Protein AF-A0A4U6CA27-F1 (afdb_monomer)

Sequence (257 aa):
MSRAVIVINGNYDRDRASQWARGAPTGCIIEFKQSKRTLDQNARLWACLTEIARKVDWYGQKLPADDWKDVFTAALRRTRVVPGIDAGTFVPLGMRTSDMTKQEFSDLLELINAFAAERGITFDDADENSSAAPSADEEGSGQVAPSPSAPDSSALPGDEGEAEQVEAGDGPTAGSASPDPVKSELQRECIDNMIRAATDADKAKREELVSKAYTAWLKELPDDEPFVKRVFETCCRLVEDQSQAETARKYLMAKVA

Foldseek 3Di:
DDDDDFDPPDPVRVVVVVVCVVPDDPPDDDDDDDPLDPPVLVVVLLLLLQLCLVQDDDPNDRDHSVVVLQVLLVVLDVFDWDDDPDPPDIDTPDSDPVPDHPVSSVVSVVSSVVVCVVVVHDRPPVPPDDDDDDDDDDDDDDDDDDDDDDDDDDDDDDDDDDDDDDDDDDDDDDDDDDPPVVQLVLLLVLLVQLLCLLPDPDLVRSVVSNVVSLVVSCVVCVPPNVLSVVSSVLSVVCSVPVPCSVVSSVVSNVVSD

Radius of gyration: 28.75 Å; Cα contacts (8 Å, |Δi|>4): 140; chains: 1; bounding box: 71×67×62 Å

pLDDT: mean 71.09, std 21.23, range [24.66, 93.0]

Nearest PDB structures (foldseek):
  1pc6-assembly1_A  TM=7.831E-01  e=1.252E-08  Lambdavirus lambda
  1pc6-assembly1_B  TM=6.606E-01  e=1.622E-08  Lambdavirus lambda
  7ogk-assembly1_B  TM=5.315E-01  e=1.253E+00  Escherichia coli K-12
  8hpo-assembly1_B  TM=1.783E-01  e=3.527E+00  Saccharomyces cerevisiae S288C

Mean predicted aligned error: 20.83 Å

Secondary structure (DSSP, 8-state):
--------SSHHHHHHHHHHHHHPPTT--------SS-HHHHHHHHHHHHHHHHH--BTTBPPPHHHHHHHHHHHHS-PEEEE-SSTT-EEEE---GGG--HHHHHHHHHHHHHHHHHTT-----TTS--S-------------------------------------------------HHHHHHHHHHHHHHHHHHT-S-HHHHHHHHHHHHHHHHHH-GGGHHHHHHHHHHHHHHHH-GGGHHHHHHHHHTT--

Structure (mmCIF, N/CA/C/O backbone):
data_AF-A0A4U6CA27-F1
#
_entry.id   AF-A0A4U6CA27-F1
#
loop_
_atom_site.group_PDB
_atom_site.id
_atom_site.type_symbol
_atom_site.label_atom_id
_atom_site.label_alt_id
_atom_site.label_comp_id
_atom_site.label_asym_id
_atom_site.label_entity_id
_atom_site.label_seq_id
_atom_site.pdbx_PDB_ins_code
_atom_site.Cartn_x
_atom_site.Cartn_y
_atom_site.Cartn_z
_atom_site.occupancy
_atom_site.B_iso_or_equiv
_atom_site.auth_seq_id
_atom_site.auth_comp_id
_atom_site.auth_asym_id
_atom_site.auth_atom_id
_atom_site.pdbx_PDB_model_num
ATOM 1 N N . MET A 1 1 ? -3.786 -22.257 -3.975 1.00 42.91 1 MET A N 1
ATOM 2 C CA . MET A 1 1 ? -3.514 -20.801 -4.016 1.00 42.91 1 MET A CA 1
ATOM 3 C C . MET A 1 1 ? -2.049 -20.571 -4.390 1.00 42.91 1 MET A C 1
ATOM 5 O O . MET A 1 1 ? -1.201 -20.585 -3.512 1.00 42.91 1 MET A O 1
ATOM 9 N N . SER A 1 2 ? -1.727 -20.421 -5.678 1.00 58.91 2 SER A N 1
ATOM 10 C CA . SER A 1 2 ? -0.351 -20.247 -6.186 1.00 58.91 2 SER A CA 1
ATOM 11 C C . SER A 1 2 ? -0.135 -18.822 -6.706 1.00 58.91 2 SER A C 1
ATOM 13 O O . SER A 1 2 ? 0.018 -18.596 -7.904 1.00 58.91 2 SER A O 1
ATOM 15 N N . ARG A 1 3 ? -0.190 -17.835 -5.807 1.00 73.56 3 ARG A N 1
ATOM 16 C CA . ARG A 1 3 ? 0.063 -16.429 -6.146 1.00 73.56 3 ARG A CA 1
ATOM 17 C C . ARG A 1 3 ? 1.511 -16.087 -5.807 1.00 73.56 3 ARG A C 1
ATOM 19 O O . ARG A 1 3 ? 1.879 -16.108 -4.638 1.00 73.56 3 ARG A O 1
ATOM 26 N N . ALA A 1 4 ? 2.308 -15.747 -6.813 1.00 79.44 4 ALA A N 1
ATOM 27 C CA . ALA A 1 4 ? 3.648 -15.201 -6.626 1.00 79.44 4 ALA A CA 1
ATOM 28 C C . ALA A 1 4 ? 3.602 -13.678 -6.799 1.00 79.44 4 ALA A C 1
ATOM 30 O O . ALA A 1 4 ? 3.001 -13.175 -7.746 1.00 79.44 4 ALA A O 1
ATOM 31 N N . VAL A 1 5 ? 4.208 -12.941 -5.869 1.00 84.62 5 VAL A N 1
ATOM 32 C CA . VAL A 1 5 ? 4.316 -11.477 -5.922 1.00 84.62 5 VAL A CA 1
ATOM 33 C C . VAL A 1 5 ? 5.781 -11.109 -5.752 1.00 84.62 5 VAL A C 1
ATOM 35 O O . VAL A 1 5 ? 6.459 -11.645 -4.877 1.00 84.62 5 VAL A O 1
ATOM 38 N N . ILE A 1 6 ? 6.264 -10.199 -6.593 1.00 85.12 6 ILE A N 1
ATOM 39 C CA . ILE A 1 6 ? 7.603 -9.622 -6.505 1.00 85.12 6 ILE A CA 1
ATOM 40 C C . ILE A 1 6 ? 7.492 -8.102 -6.560 1.00 85.12 6 ILE A C 1
ATOM 42 O O . ILE A 1 6 ? 6.694 -7.559 -7.324 1.00 85.12 6 ILE A O 1
ATOM 46 N N . VAL A 1 7 ? 8.279 -7.421 -5.732 1.00 84.31 7 VAL A N 1
ATOM 47 C CA . VAL A 1 7 ? 8.417 -5.965 -5.779 1.00 84.31 7 VAL A CA 1
ATOM 48 C C . VAL A 1 7 ? 9.715 -5.632 -6.481 1.00 84.31 7 VAL A C 1
ATOM 50 O O . VAL A 1 7 ? 10.762 -6.169 -6.138 1.00 84.31 7 VAL A O 1
ATOM 53 N N . ILE A 1 8 ? 9.621 -4.770 -7.488 1.00 85.69 8 ILE A N 1
ATOM 54 C CA . ILE A 1 8 ? 10.755 -4.402 -8.325 1.00 85.69 8 ILE A CA 1
ATOM 55 C C . ILE A 1 8 ? 11.460 -3.208 -7.684 1.00 85.69 8 ILE A C 1
ATOM 57 O O . ILE A 1 8 ? 10.977 -2.083 -7.796 1.00 85.69 8 ILE A O 1
ATOM 61 N N . ASN A 1 9 ? 12.601 -3.455 -7.039 1.00 85.31 9 ASN A N 1
ATOM 62 C CA . ASN A 1 9 ? 13.468 -2.415 -6.479 1.00 85.31 9 ASN A CA 1
ATOM 63 C C . ASN A 1 9 ? 14.706 -2.169 -7.355 1.00 85.31 9 ASN A C 1
ATOM 65 O O . ASN A 1 9 ? 15.266 -1.076 -7.346 1.00 85.31 9 ASN A O 1
ATOM 69 N N . GLY A 1 10 ? 15.125 -3.163 -8.146 1.00 88.81 10 GLY A N 1
ATOM 70 C CA . GLY A 1 10 ? 16.273 -3.042 -9.045 1.00 88.81 10 GLY A CA 1
ATOM 71 C C . GLY A 1 10 ? 16.268 -4.048 -10.193 1.00 88.81 10 GLY A C 1
ATOM 72 O O . GLY A 1 10 ? 15.279 -4.737 -10.449 1.00 88.81 10 GLY A O 1
ATOM 73 N N . ASN A 1 11 ? 17.395 -4.136 -10.903 1.00 88.62 11 ASN A N 1
ATOM 74 C CA . ASN A 1 11 ? 17.528 -4.998 -12.085 1.00 88.62 11 ASN A CA 1
ATOM 75 C C . ASN A 1 11 ? 17.403 -6.492 -11.750 1.00 88.62 11 ASN A C 1
ATOM 77 O O . ASN A 1 11 ? 16.786 -7.232 -12.508 1.00 88.62 11 ASN A O 1
ATOM 81 N N . TYR A 1 12 ? 17.882 -6.911 -10.577 1.00 90.25 12 TYR A N 1
ATOM 82 C CA . TYR A 1 12 ? 17.772 -8.297 -10.115 1.00 90.25 12 TYR A CA 1
ATOM 83 C C . TYR A 1 12 ? 16.314 -8.786 -10.034 1.00 90.25 12 TYR A C 1
ATOM 85 O O . TYR A 1 12 ? 15.993 -9.897 -10.460 1.00 90.25 12 TYR A O 1
ATOM 93 N N . ASP A 1 13 ? 15.401 -7.941 -9.547 1.00 90.00 13 ASP A N 1
ATOM 94 C CA . ASP A 1 13 ? 13.982 -8.292 -9.440 1.00 90.00 13 ASP A CA 1
ATOM 95 C C . ASP A 1 13 ? 13.318 -8.391 -10.818 1.00 90.00 13 ASP A C 1
ATOM 97 O O . ASP A 1 13 ? 12.448 -9.235 -11.035 1.00 90.00 13 ASP A O 1
ATOM 101 N N . ARG A 1 14 ? 13.756 -7.560 -11.775 1.00 90.31 14 ARG A N 1
ATOM 102 C CA . ARG A 1 14 ? 13.282 -7.606 -13.167 1.00 90.31 14 ARG A CA 1
ATOM 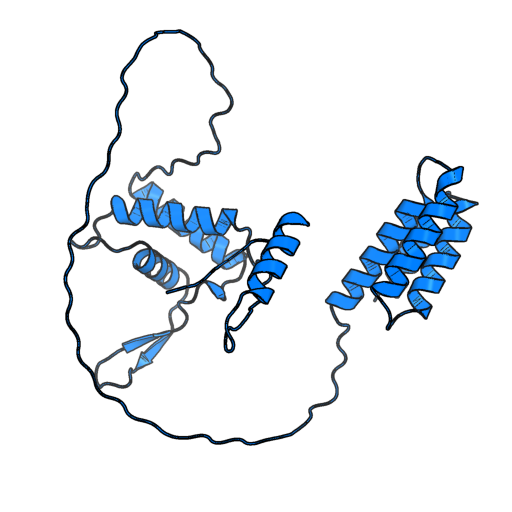103 C C . ARG A 1 14 ? 13.706 -8.902 -13.849 1.00 90.31 14 ARG A C 1
ATOM 105 O O . ARG A 1 14 ? 12.886 -9.534 -14.514 1.00 90.31 14 ARG A O 1
ATOM 112 N N . ASP A 1 15 ? 14.945 -9.332 -13.631 1.00 93.00 15 ASP A N 1
ATOM 113 C CA . ASP A 1 15 ? 15.449 -10.601 -14.156 1.00 93.00 15 ASP A CA 1
ATOM 114 C C . ASP A 1 15 ? 14.676 -11.786 -13.569 1.00 93.00 15 ASP A C 1
ATOM 116 O O . ASP A 1 15 ? 14.272 -12.699 -14.294 1.00 93.00 15 ASP A O 1
ATOM 120 N N . ARG A 1 16 ? 14.384 -11.743 -12.265 1.00 89.88 16 ARG A N 1
ATOM 121 C CA . ARG A 1 16 ? 13.572 -12.760 -11.590 1.00 89.88 16 ARG A CA 1
ATOM 122 C C . ARG A 1 16 ? 12.131 -12.793 -12.106 1.00 89.88 16 ARG A C 1
ATOM 124 O O . ARG A 1 16 ? 11.613 -13.874 -12.379 1.00 89.88 16 ARG A O 1
ATOM 131 N N . ALA A 1 17 ? 11.499 -11.636 -12.300 1.00 91.62 17 ALA A N 1
ATOM 132 C CA . ALA A 1 17 ? 10.166 -11.546 -12.895 1.00 91.62 17 ALA A CA 1
ATOM 133 C C . ALA A 1 17 ? 10.141 -12.108 -14.330 1.00 91.62 17 ALA A C 1
ATOM 135 O O . ALA A 1 17 ? 9.225 -12.846 -14.690 1.00 91.62 17 ALA A O 1
ATOM 136 N N . SER A 1 18 ? 11.178 -11.829 -15.127 1.00 91.88 18 SER A N 1
ATOM 137 C CA . SER A 1 18 ? 11.349 -12.380 -16.480 1.00 91.88 18 SER A CA 1
ATOM 138 C C . SER A 1 18 ? 11.461 -13.907 -16.472 1.00 91.88 18 SER A C 1
ATOM 140 O O . SER A 1 18 ? 10.818 -14.588 -17.272 1.00 91.88 18 SER A O 1
ATOM 142 N N . GLN A 1 19 ? 12.219 -14.472 -15.528 1.00 92.06 19 GLN A N 1
ATOM 143 C CA . GLN A 1 19 ? 12.306 -15.925 -15.355 1.00 92.06 19 GLN A CA 1
ATOM 144 C C . GLN A 1 19 ? 10.952 -16.542 -14.980 1.00 92.06 19 GLN A C 1
ATOM 146 O O . GLN A 1 19 ? 10.580 -17.573 -15.539 1.00 92.06 19 GLN A O 1
ATOM 151 N N . TRP A 1 20 ? 10.191 -15.905 -14.086 1.00 91.44 20 TRP A N 1
ATOM 152 C CA . TRP A 1 20 ? 8.857 -16.379 -13.698 1.00 91.44 20 TRP A CA 1
ATOM 153 C C . TRP A 1 20 ? 7.865 -16.340 -14.855 1.00 91.44 20 TRP A C 1
ATOM 155 O O . TRP A 1 20 ? 7.131 -17.303 -15.055 1.00 91.44 20 TRP A O 1
ATOM 165 N N . ALA A 1 21 ? 7.885 -15.273 -15.654 1.00 88.88 21 ALA A N 1
ATOM 166 C CA . ALA A 1 21 ? 7.035 -15.154 -16.833 1.00 88.88 21 ALA A CA 1
ATOM 167 C C . ALA A 1 21 ? 7.321 -16.258 -17.866 1.00 88.88 21 ALA A C 1
ATOM 169 O O . ALA A 1 21 ? 6.393 -16.800 -18.458 1.00 88.88 21 ALA A O 1
ATOM 170 N N . ARG A 1 22 ? 8.594 -16.634 -18.054 1.00 91.81 22 ARG A N 1
ATOM 171 C CA . ARG A 1 22 ? 8.995 -17.708 -18.985 1.00 91.81 22 ARG A CA 1
ATOM 172 C C . ARG A 1 22 ? 8.581 -19.104 -18.524 1.00 91.81 22 ARG A C 1
ATOM 174 O O . ARG A 1 22 ? 8.332 -19.959 -19.364 1.00 91.81 22 ARG A O 1
ATOM 181 N N . GLY A 1 23 ? 8.567 -19.344 -17.213 1.00 88.19 23 GLY A N 1
ATOM 182 C CA . GLY A 1 23 ? 8.209 -20.638 -16.626 1.00 88.19 23 GLY A CA 1
ATOM 183 C C . GLY A 1 23 ? 6.715 -20.818 -16.346 1.00 88.19 23 GLY A C 1
ATOM 184 O O . GLY A 1 23 ? 6.321 -21.878 -15.862 1.00 88.19 23 GLY A O 1
ATOM 185 N N . ALA A 1 24 ? 5.890 -19.798 -16.594 1.00 88.00 24 ALA A N 1
ATOM 186 C CA . ALA A 1 24 ? 4.468 -19.846 -16.288 1.00 88.00 24 ALA A CA 1
ATOM 187 C C . ALA A 1 24 ? 3.708 -20.755 -17.280 1.00 88.00 24 ALA A C 1
ATOM 189 O O . ALA A 1 24 ? 3.936 -20.665 -18.489 1.00 88.00 24 ALA A O 1
ATOM 190 N N . PRO A 1 25 ? 2.793 -21.622 -16.804 1.00 88.44 25 PRO A N 1
ATOM 191 C CA . PRO A 1 25 ? 1.967 -22.453 -17.674 1.00 88.44 25 PRO A CA 1
ATOM 192 C C . PRO A 1 25 ? 0.980 -21.608 -18.494 1.00 88.44 25 PRO A C 1
ATOM 194 O O . PRO A 1 25 ? 0.596 -20.499 -18.109 1.00 88.44 25 PRO A O 1
ATOM 197 N N . THR A 1 26 ? 0.539 -22.147 -19.631 1.00 85.19 26 THR A N 1
ATOM 198 C CA . THR A 1 26 ? -0.447 -21.498 -20.504 1.00 85.19 26 THR A CA 1
ATOM 199 C C . THR A 1 26 ? -1.748 -21.229 -19.740 1.00 85.19 26 THR A C 1
ATOM 201 O O . THR A 1 26 ? -2.261 -22.113 -19.060 1.00 85.19 26 THR A O 1
ATOM 204 N N . GLY A 1 27 ? -2.270 -20.002 -19.837 1.00 85.62 27 GLY A N 1
ATOM 205 C CA . GLY A 1 27 ? -3.451 -19.549 -19.087 1.00 85.62 27 GLY A CA 1
ATOM 206 C C . GLY A 1 27 ? -3.140 -18.739 -17.820 1.00 85.62 27 GLY A C 1
ATOM 207 O O . GLY A 1 27 ? -4.059 -18.204 -17.205 1.00 85.62 27 GLY A O 1
ATOM 208 N N . CYS A 1 28 ? -1.866 -18.587 -17.434 1.00 84.19 28 CYS A N 1
ATOM 209 C CA . CYS A 1 28 ? -1.485 -17.658 -16.368 1.00 84.19 28 CYS A CA 1
ATOM 210 C C . CYS A 1 28 ? -1.654 -16.189 -16.789 1.00 84.19 28 CYS A C 1
ATOM 212 O O . CYS A 1 28 ? -1.228 -15.778 -17.866 1.00 84.19 28 CYS A O 1
ATOM 214 N N . ILE A 1 29 ? -2.215 -15.384 -15.885 1.00 81.44 29 ILE A N 1
ATOM 215 C CA . ILE A 1 29 ? -2.362 -13.933 -16.038 1.00 81.44 29 ILE A CA 1
ATOM 216 C C . ILE A 1 29 ? -1.220 -13.244 -15.284 1.00 81.44 29 ILE A C 1
ATOM 218 O O . ILE A 1 29 ? -1.010 -13.508 -14.099 1.00 81.44 29 ILE A O 1
ATOM 222 N N . ILE A 1 30 ? 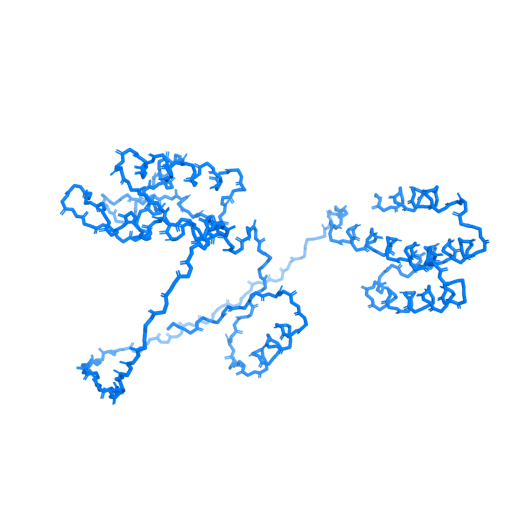-0.494 -12.350 -15.961 1.00 85.50 30 ILE A N 1
ATOM 223 C CA . ILE A 1 30 ? 0.551 -11.514 -15.356 1.00 85.50 30 ILE A CA 1
ATOM 224 C C . ILE A 1 30 ? -0.017 -10.106 -15.164 1.00 85.50 30 ILE A C 1
ATOM 226 O O . ILE A 1 30 ? -0.315 -9.417 -16.136 1.00 85.50 30 ILE A O 1
ATOM 230 N N . GLU A 1 31 ? -0.160 -9.674 -13.911 1.00 82.12 31 GLU A N 1
ATOM 231 C CA . GLU A 1 31 ? -0.640 -8.332 -13.561 1.00 82.12 31 GLU A CA 1
ATOM 232 C C . GLU A 1 31 ? 0.525 -7.473 -13.050 1.00 82.12 31 GLU A C 1
ATOM 234 O O . GLU A 1 31 ? 1.145 -7.786 -12.031 1.00 82.12 31 GLU A O 1
ATOM 239 N N . PHE A 1 32 ? 0.802 -6.360 -13.733 1.00 80.06 32 PHE A N 1
ATOM 240 C CA . PHE A 1 32 ? 1.729 -5.338 -13.249 1.00 80.06 32 PHE A CA 1
ATOM 241 C C . PHE A 1 32 ? 0.942 -4.240 -12.548 1.00 80.06 32 PHE A C 1
ATOM 243 O O . PHE A 1 32 ? 0.195 -3.492 -13.176 1.00 80.06 32 PHE A O 1
ATOM 250 N N . LYS A 1 33 ? 1.120 -4.129 -11.233 1.00 74.62 33 LYS A N 1
ATOM 251 C CA . LYS A 1 33 ? 0.444 -3.121 -10.422 1.00 74.62 33 LYS A CA 1
ATOM 252 C C . LYS A 1 33 ? 1.461 -2.153 -9.845 1.00 74.62 33 LYS A C 1
ATOM 254 O O . LYS A 1 33 ? 2.326 -2.549 -9.068 1.00 74.62 33 LYS A O 1
ATOM 259 N N . GLN A 1 34 ? 1.334 -0.874 -10.191 1.00 64.88 34 GLN A N 1
ATOM 260 C CA . GLN A 1 34 ? 2.117 0.168 -9.539 1.00 64.88 34 GLN A CA 1
ATOM 261 C C . GLN A 1 34 ? 1.696 0.260 -8.070 1.00 64.88 34 GLN A C 1
ATOM 263 O O . GLN A 1 34 ? 0.502 0.295 -7.746 1.00 64.88 34 GLN A O 1
ATOM 268 N N . SER A 1 35 ? 2.676 0.269 -7.168 1.00 62.03 35 SER A N 1
ATOM 269 C CA . SER A 1 35 ? 2.403 0.307 -5.736 1.00 62.03 35 SER A CA 1
ATOM 270 C C . SER A 1 35 ? 1.769 1.655 -5.376 1.00 62.03 35 SER A C 1
ATOM 272 O O . SER A 1 35 ? 2.448 2.675 -5.305 1.00 62.03 35 SER A O 1
ATOM 274 N N . LYS A 1 36 ? 0.445 1.683 -5.156 1.00 58.34 36 LYS A N 1
ATOM 275 C CA . LYS A 1 36 ? -0.284 2.896 -4.723 1.00 58.34 36 LYS A CA 1
ATOM 276 C C . LYS A 1 36 ? 0.157 3.389 -3.331 1.00 58.34 36 LYS A C 1
ATOM 278 O O . LYS A 1 36 ? -0.105 4.539 -2.980 1.00 58.34 36 LYS A O 1
ATOM 283 N N . ARG A 1 37 ? 0.807 2.521 -2.547 1.00 62.00 37 ARG A N 1
ATOM 284 C CA . ARG A 1 37 ? 1.332 2.743 -1.187 1.00 62.00 37 ARG A CA 1
ATOM 285 C C . ARG A 1 37 ? 2.717 2.107 -1.076 1.00 62.00 37 ARG A C 1
ATOM 287 O O . ARG A 1 37 ? 3.012 1.184 -1.839 1.00 62.00 37 ARG A O 1
ATOM 294 N N . THR A 1 38 ? 3.566 2.568 -0.162 1.00 64.19 38 THR A N 1
ATOM 295 C CA . THR A 1 38 ? 4.827 1.861 0.107 1.00 64.19 38 THR A CA 1
ATOM 296 C C . THR A 1 38 ? 4.506 0.493 0.719 1.00 64.19 38 THR A C 1
ATOM 298 O O . THR A 1 38 ? 3.534 0.351 1.464 1.00 64.19 38 THR A O 1
ATOM 301 N N . LEU A 1 39 ? 5.277 -0.544 0.371 1.00 65.31 39 LEU A N 1
ATOM 302 C CA . LEU A 1 39 ? 5.054 -1.895 0.905 1.00 65.31 39 LEU A CA 1
ATOM 303 C C . LEU A 1 39 ? 5.153 -1.911 2.436 1.00 65.31 39 LEU A C 1
ATOM 305 O O . LEU A 1 39 ? 4.398 -2.622 3.092 1.00 65.31 39 LEU A O 1
ATOM 309 N N . ASP A 1 40 ? 6.008 -1.042 2.968 1.00 68.38 40 ASP A N 1
ATOM 310 C CA . ASP A 1 40 ? 6.198 -0.804 4.392 1.00 68.38 40 ASP A CA 1
ATOM 311 C C . ASP A 1 40 ? 4.907 -0.341 5.090 1.00 68.38 40 ASP A C 1
ATOM 313 O O . ASP A 1 40 ? 4.488 -0.929 6.079 1.00 68.38 40 ASP A O 1
ATOM 317 N N . GLN A 1 41 ? 4.173 0.615 4.509 1.00 69.50 41 GLN A N 1
ATOM 318 C CA . GLN A 1 41 ? 2.888 1.072 5.055 1.00 69.50 41 GLN A CA 1
ATOM 319 C C . GLN A 1 41 ? 1.820 -0.028 5.076 1.00 69.50 41 GLN A C 1
ATOM 321 O O . GLN A 1 41 ? 1.029 -0.117 6.015 1.00 69.50 41 GLN A O 1
ATOM 326 N N . ASN A 1 42 ? 1.778 -0.875 4.043 1.00 76.69 42 ASN A N 1
ATOM 327 C CA . ASN A 1 42 ? 0.845 -1.998 4.023 1.00 76.6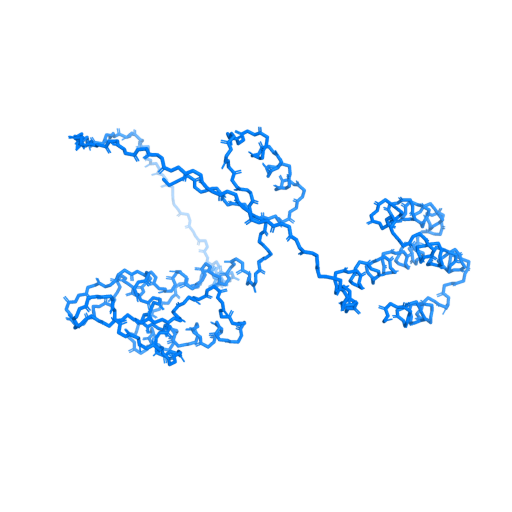9 42 ASN A CA 1
ATOM 328 C C . ASN A 1 42 ? 1.258 -3.072 5.041 1.00 76.69 42 ASN A C 1
ATOM 330 O O . ASN A 1 42 ? 0.399 -3.599 5.737 1.00 76.69 42 ASN A O 1
ATOM 334 N N . ALA A 1 43 ? 2.554 -3.365 5.169 1.00 77.94 43 ALA A N 1
ATOM 335 C CA . ALA A 1 43 ? 3.067 -4.290 6.176 1.00 77.94 43 ALA A CA 1
ATOM 336 C C . ALA A 1 43 ? 2.752 -3.808 7.602 1.00 77.94 43 ALA A C 1
ATOM 338 O O . ALA A 1 43 ? 2.232 -4.590 8.398 1.00 77.94 43 ALA A O 1
ATOM 339 N N . ARG A 1 44 ? 2.955 -2.513 7.888 1.00 83.44 44 ARG A N 1
ATOM 340 C CA . ARG A 1 44 ? 2.604 -1.883 9.172 1.00 83.44 44 ARG A CA 1
ATOM 341 C C . ARG A 1 44 ? 1.121 -2.032 9.505 1.00 83.44 44 ARG A C 1
ATOM 343 O O . ARG A 1 44 ? 0.795 -2.425 10.622 1.00 83.44 44 ARG A O 1
ATOM 350 N N . LEU A 1 45 ? 0.223 -1.802 8.539 1.00 86.31 45 LEU A N 1
ATOM 351 C CA . LEU A 1 45 ? -1.218 -2.007 8.741 1.00 86.31 45 LEU A CA 1
ATOM 352 C C . LEU A 1 45 ? -1.518 -3.438 9.211 1.00 86.31 45 LEU A C 1
ATOM 354 O O . LEU A 1 45 ? -2.202 -3.635 10.213 1.00 86.31 45 LEU A O 1
ATOM 358 N N . TRP A 1 46 ? -1.005 -4.439 8.493 1.00 87.44 46 TRP A N 1
ATOM 359 C CA . TRP A 1 46 ? -1.262 -5.842 8.821 1.00 87.44 46 TRP A CA 1
ATOM 360 C C . TRP A 1 46 ? -0.616 -6.266 10.141 1.00 87.44 46 TRP A C 1
ATOM 362 O O . TRP A 1 46 ? -1.222 -7.047 10.877 1.00 87.44 46 TRP A O 1
ATOM 372 N N . ALA A 1 47 ? 0.558 -5.728 10.479 1.00 87.62 47 ALA A N 1
ATOM 373 C CA . ALA A 1 47 ? 1.188 -5.944 11.778 1.00 87.62 47 ALA A CA 1
ATOM 374 C C . ALA A 1 47 ? 0.294 -5.431 12.919 1.00 87.62 47 ALA A C 1
ATOM 376 O O . ALA A 1 47 ? -0.032 -6.192 13.831 1.00 87.62 47 ALA A O 1
ATOM 377 N N . CYS A 1 48 ? -0.204 -4.193 12.812 1.00 87.94 48 CYS A N 1
ATOM 378 C CA . CYS A 1 48 ? -1.090 -3.601 13.817 1.00 87.94 48 CYS A CA 1
ATOM 379 C C . CYS A 1 48 ? -2.388 -4.407 13.984 1.00 87.94 48 CYS A C 1
ATOM 381 O O . CYS A 1 48 ? -2.785 -4.747 15.100 1.00 87.94 48 CYS A O 1
ATOM 383 N N . LEU A 1 49 ? -3.029 -4.779 12.872 1.00 90.25 49 LEU A N 1
ATOM 384 C CA . LEU A 1 49 ? -4.255 -5.583 12.889 1.00 90.25 49 LEU A CA 1
ATOM 385 C C . LEU A 1 49 ? -4.037 -6.974 13.498 1.00 90.25 49 LEU A C 1
ATOM 387 O O . LEU A 1 49 ? -4.904 -7.474 14.211 1.00 90.25 49 LEU A O 1
ATOM 391 N N . THR A 1 50 ? -2.883 -7.594 13.247 1.00 88.38 50 THR A N 1
ATOM 392 C CA . THR A 1 50 ? -2.548 -8.915 13.799 1.00 88.38 50 THR A CA 1
ATOM 393 C C . THR A 1 50 ? -2.347 -8.855 15.312 1.00 88.38 50 THR A C 1
ATOM 395 O O . THR A 1 50 ? -2.815 -9.741 16.032 1.00 88.38 50 THR A O 1
ATOM 398 N N . GLU A 1 51 ? -1.702 -7.803 15.817 1.00 88.50 51 GLU A N 1
ATOM 399 C CA . GLU A 1 51 ? -1.552 -7.590 17.259 1.00 88.50 51 GLU A CA 1
ATOM 400 C C . GLU A 1 51 ? -2.905 -7.364 17.945 1.00 88.50 51 GLU A C 1
ATOM 402 O O . GLU A 1 51 ? -3.180 -7.971 18.985 1.00 88.50 51 GLU A O 1
ATOM 407 N N . ILE A 1 52 ? -3.785 -6.566 17.331 1.00 89.19 52 ILE A N 1
ATOM 408 C CA . ILE A 1 52 ? -5.156 -6.353 17.815 1.00 89.19 52 ILE A CA 1
ATOM 409 C C . ILE A 1 52 ? -5.935 -7.670 17.821 1.00 89.19 52 ILE A C 1
ATOM 411 O O . ILE A 1 52 ? -6.515 -8.024 18.844 1.00 89.19 52 ILE A O 1
ATOM 415 N N . ALA A 1 53 ? -5.888 -8.443 16.735 1.00 89.25 53 ALA A N 1
ATOM 416 C CA . ALA A 1 53 ? -6.551 -9.744 16.642 1.00 89.25 53 ALA A CA 1
ATOM 417 C C . ALA A 1 53 ? -6.101 -10.722 17.740 1.00 89.25 53 ALA A C 1
ATOM 419 O O . ALA A 1 53 ? -6.894 -11.513 18.255 1.00 89.25 53 ALA A O 1
ATOM 420 N N . ARG A 1 54 ? -4.824 -10.665 18.139 1.00 87.50 54 ARG A N 1
ATOM 421 C CA . ARG A 1 54 ? -4.290 -11.525 19.200 1.00 87.50 54 ARG A CA 1
ATOM 422 C C . ARG A 1 54 ? -4.766 -11.092 20.588 1.00 87.50 54 ARG A C 1
ATOM 424 O O . ARG A 1 54 ? -5.097 -11.960 21.406 1.00 87.50 54 ARG A O 1
ATOM 431 N N . LYS A 1 55 ? -4.763 -9.783 20.854 1.00 87.12 55 LYS A N 1
ATOM 432 C CA . LYS A 1 55 ? -4.931 -9.197 22.195 1.00 87.12 55 LYS A CA 1
ATOM 433 C C . LYS A 1 55 ? -6.374 -8.801 22.526 1.00 87.12 55 LYS A C 1
ATOM 435 O O . LYS A 1 55 ? -6.731 -8.815 23.699 1.00 87.12 55 LYS A O 1
ATOM 440 N N . VAL A 1 56 ? -7.203 -8.476 21.535 1.00 88.44 56 VAL A N 1
ATOM 441 C CA . VAL A 1 56 ? -8.573 -7.987 21.748 1.00 88.44 56 VAL A CA 1
ATOM 442 C C . VAL A 1 56 ? -9.588 -9.115 21.629 1.00 88.44 56 VAL A C 1
ATOM 444 O O . VAL A 1 56 ? -9.647 -9.826 20.628 1.00 88.44 56 VAL A O 1
ATOM 447 N N . ASP A 1 57 ? -10.421 -9.233 22.657 1.00 88.38 57 ASP A N 1
ATOM 448 C CA . ASP A 1 57 ? -11.665 -9.993 22.617 1.00 88.38 57 ASP A CA 1
ATOM 449 C C . ASP A 1 57 ? -12.823 -9.026 22.321 1.00 88.38 57 ASP A C 1
ATOM 451 O O . ASP A 1 57 ? -13.008 -8.025 23.025 1.00 88.38 57 ASP A O 1
ATOM 455 N N . TRP A 1 58 ? -13.559 -9.282 21.240 1.00 89.44 58 TRP A N 1
ATOM 456 C CA . TRP A 1 58 ? -14.639 -8.429 20.759 1.00 89.44 58 TRP A CA 1
ATOM 457 C C . TRP A 1 58 ? -15.986 -9.114 20.985 1.00 89.44 58 TRP A C 1
ATOM 459 O O . TRP A 1 58 ? -16.338 -10.067 20.298 1.00 89.44 58 TRP A O 1
ATOM 469 N N . TYR A 1 59 ? -16.742 -8.629 21.975 1.00 85.38 59 TYR A N 1
ATOM 470 C CA . TYR A 1 59 ? -18.042 -9.188 22.377 1.00 85.38 59 TYR A CA 1
ATOM 471 C C . TYR A 1 59 ? -18.035 -10.713 22.623 1.00 85.38 59 TYR A C 1
ATOM 473 O O . TYR A 1 59 ? -19.026 -11.389 22.355 1.00 85.38 59 TYR A O 1
ATOM 481 N N . GLY A 1 60 ? -16.940 -11.251 23.172 1.00 86.12 60 GLY A N 1
ATOM 482 C CA . GLY A 1 60 ? -16.799 -12.677 23.484 1.00 86.12 60 GLY A CA 1
ATOM 483 C C . GLY A 1 60 ? -16.270 -13.520 22.322 1.00 86.12 60 GLY A C 1
ATOM 484 O O . GLY A 1 60 ? -16.288 -14.749 22.410 1.00 86.12 60 GLY A O 1
ATOM 485 N N . GLN A 1 61 ? -15.822 -12.889 21.234 1.00 87.25 61 GLN A N 1
ATOM 486 C CA . GLN A 1 61 ? -15.209 -13.554 20.094 1.00 87.25 61 GLN A CA 1
ATOM 487 C C . GLN A 1 61 ? -13.891 -12.880 19.696 1.00 87.25 61 GLN A C 1
ATOM 489 O O . GLN A 1 61 ? -13.772 -11.656 19.621 1.00 87.25 61 GLN A O 1
ATOM 494 N N . LYS A 1 62 ? -12.890 -13.701 19.358 1.00 88.06 62 LYS A N 1
ATOM 495 C CA . LYS A 1 62 ? -11.684 -13.226 18.674 1.00 88.06 62 LYS A CA 1
ATOM 496 C C . LYS A 1 62 ? -11.926 -13.159 17.175 1.00 88.06 62 LYS A C 1
ATOM 498 O O . LYS A 1 62 ? -12.274 -14.161 16.552 1.00 88.06 62 LYS A O 1
ATOM 503 N N . LEU A 1 63 ? -11.712 -11.978 16.615 1.00 88.12 63 LEU A N 1
ATOM 504 C CA . LEU A 1 63 ? -11.804 -11.733 15.183 1.00 88.12 63 LEU A CA 1
ATOM 505 C C . LEU A 1 63 ? -10.415 -11.873 14.536 1.00 88.12 63 LEU A C 1
ATOM 507 O O . LEU A 1 63 ? -9.426 -11.428 15.131 1.00 88.12 63 LEU A O 1
ATOM 511 N N . PRO A 1 64 ? -10.308 -12.473 13.337 1.00 88.69 64 PRO A N 1
ATOM 512 C CA . PRO A 1 64 ? -9.072 -12.476 12.561 1.00 88.69 64 PRO A CA 1
ATOM 513 C C . PRO A 1 64 ? -8.705 -11.060 12.087 1.00 88.69 64 PRO A C 1
ATOM 515 O O . PRO A 1 64 ? -9.533 -10.150 12.062 1.00 88.69 64 PRO A O 1
ATOM 518 N N . ALA A 1 65 ? -7.446 -10.868 11.683 1.00 86.81 65 ALA A N 1
ATOM 519 C CA . ALA A 1 65 ? -6.944 -9.567 11.231 1.00 86.81 65 ALA A CA 1
ATOM 520 C C . ALA A 1 65 ? -7.724 -9.008 10.022 1.00 86.81 65 ALA A C 1
ATOM 522 O O . ALA A 1 65 ? -7.946 -7.799 9.936 1.00 86.81 65 ALA A O 1
ATOM 523 N N . ASP A 1 66 ? -8.176 -9.881 9.116 1.00 87.19 66 ASP A N 1
ATOM 524 C CA . ASP A 1 66 ? -9.014 -9.512 7.972 1.00 87.19 66 ASP A CA 1
ATOM 525 C C . ASP A 1 66 ? -10.352 -8.887 8.388 1.00 87.19 66 ASP A C 1
ATOM 527 O O . ASP A 1 66 ? -10.743 -7.872 7.807 1.00 87.19 66 ASP A O 1
ATOM 531 N N . ASP A 1 67 ? -11.001 -9.439 9.416 1.00 87.38 67 ASP A N 1
ATOM 532 C CA . ASP A 1 67 ? -12.278 -8.947 9.943 1.00 87.38 67 ASP A CA 1
ATOM 533 C C . ASP A 1 67 ? -12.081 -7.628 10.693 1.00 87.38 67 ASP A C 1
ATOM 535 O O . ASP A 1 67 ? -12.870 -6.697 10.541 1.00 87.38 67 ASP A O 1
ATOM 539 N N . TRP A 1 68 ? -10.986 -7.492 11.451 1.00 90.56 68 TRP A N 1
ATOM 540 C CA . TRP A 1 68 ? -10.633 -6.218 12.084 1.00 90.56 68 TRP A CA 1
ATOM 541 C C . TRP A 1 68 ? -10.443 -5.104 11.055 1.00 90.56 68 TRP A C 1
ATOM 543 O O . TRP A 1 68 ? -10.943 -3.995 11.251 1.00 90.56 68 TRP A O 1
ATOM 553 N N . LYS A 1 69 ? -9.784 -5.398 9.927 1.00 89.06 69 LYS A N 1
ATOM 554 C CA . LYS A 1 69 ? -9.644 -4.452 8.810 1.00 89.06 69 LYS A CA 1
ATOM 555 C C . LYS A 1 69 ? -11.011 -3.952 8.339 1.00 89.06 69 LYS A C 1
ATOM 557 O O . LYS A 1 69 ? -11.177 -2.761 8.073 1.00 89.06 69 LYS A O 1
ATOM 562 N N . ASP A 1 70 ? -11.975 -4.857 8.232 1.00 86.38 70 ASP A N 1
ATOM 563 C CA . ASP A 1 70 ? -13.327 -4.568 7.767 1.00 86.38 70 ASP A CA 1
ATOM 564 C C . ASP A 1 70 ? -14.107 -3.740 8.802 1.00 86.38 70 ASP A C 1
ATOM 566 O O . ASP A 1 70 ? -14.747 -2.755 8.433 1.00 86.38 70 ASP A O 1
ATOM 570 N N . VAL A 1 71 ? -13.968 -4.043 10.097 1.00 87.88 71 VAL A N 1
ATOM 571 C CA . VAL A 1 71 ? -14.552 -3.255 11.198 1.00 87.88 71 VAL A CA 1
ATOM 572 C C . VAL A 1 71 ? -14.039 -1.811 11.189 1.00 87.88 71 VAL A C 1
ATOM 574 O O . VAL A 1 71 ? -14.840 -0.875 11.196 1.00 87.88 71 VAL A O 1
ATOM 577 N N . PHE A 1 72 ? -12.721 -1.603 11.116 1.00 90.00 72 PHE A N 1
ATOM 578 C CA . PHE A 1 72 ? -12.150 -0.251 11.069 1.00 90.00 72 PHE A CA 1
ATOM 579 C C . PHE A 1 72 ? -12.514 0.488 9.778 1.00 90.00 72 PHE A C 1
ATOM 581 O O . PHE A 1 72 ? -12.806 1.684 9.796 1.00 90.00 72 PHE A O 1
ATOM 588 N N . THR A 1 73 ? -12.573 -0.228 8.654 1.00 87.75 73 THR A N 1
ATOM 589 C CA . THR A 1 73 ? -13.005 0.350 7.375 1.00 87.75 73 THR A CA 1
ATOM 590 C C . THR A 1 73 ? -14.464 0.806 7.427 1.00 87.75 73 THR A C 1
ATOM 592 O O . THR A 1 73 ? -14.775 1.886 6.925 1.00 87.75 73 THR A O 1
ATOM 595 N N . ALA A 1 74 ? -15.345 0.029 8.065 1.00 84.62 74 ALA A N 1
ATOM 596 C CA . ALA A 1 74 ? -16.750 0.381 8.265 1.00 84.62 74 ALA A CA 1
ATOM 597 C C . ALA A 1 74 ? -16.946 1.560 9.232 1.00 84.62 74 ALA A C 1
ATOM 599 O O . ALA A 1 74 ? -17.934 2.283 9.124 1.00 84.62 74 ALA A O 1
ATOM 600 N N . ALA A 1 75 ? -16.023 1.759 10.176 1.00 84.81 75 ALA A N 1
ATOM 601 C CA . ALA A 1 75 ? -16.039 2.918 11.062 1.00 84.81 75 ALA A CA 1
ATOM 602 C C . ALA A 1 75 ? -15.625 4.207 10.329 1.00 84.81 75 ALA A C 1
ATOM 604 O O . ALA A 1 75 ? -16.197 5.268 10.577 1.00 84.81 75 ALA A O 1
ATOM 605 N N . LEU A 1 76 ? -14.663 4.114 9.405 1.00 83.94 76 LEU A N 1
ATOM 606 C CA . LEU A 1 76 ? -14.153 5.265 8.658 1.00 83.94 76 LEU A CA 1
ATOM 607 C C . LEU A 1 76 ? -15.059 5.659 7.482 1.00 83.94 76 LEU A C 1
ATOM 609 O O . LEU A 1 76 ? -15.335 6.838 7.257 1.00 83.94 76 LEU A O 1
ATOM 613 N N . ARG A 1 77 ? -15.530 4.678 6.706 1.00 79.19 77 ARG A N 1
ATOM 614 C CA . ARG A 1 77 ? -16.421 4.909 5.566 1.00 79.19 77 ARG A CA 1
ATOM 615 C C . ARG A 1 77 ? -17.854 4.602 5.957 1.00 79.19 77 ARG A C 1
ATOM 617 O O . ARG A 1 77 ? -18.147 3.556 6.517 1.00 79.19 77 ARG A O 1
ATOM 624 N N . ARG A 1 78 ? -18.787 5.467 5.553 1.00 70.62 78 ARG A N 1
ATOM 625 C CA . ARG A 1 78 ? -20.217 5.136 5.609 1.00 70.62 78 ARG A CA 1
ATOM 626 C C . ARG A 1 78 ? -20.508 4.021 4.607 1.00 70.62 78 ARG A C 1
ATOM 628 O O . ARG A 1 78 ? -20.725 4.283 3.424 1.00 70.62 78 ARG A O 1
ATOM 635 N N . THR A 1 79 ? -20.475 2.783 5.084 1.00 73.81 79 THR A N 1
ATOM 636 C CA . THR A 1 79 ? -20.744 1.593 4.281 1.00 73.81 79 THR A CA 1
ATOM 637 C C . THR A 1 79 ? -22.160 1.649 3.724 1.00 73.81 79 THR A C 1
ATOM 639 O O . THR A 1 79 ? -23.135 1.817 4.461 1.00 73.81 79 THR A O 1
ATOM 642 N N . ARG A 1 80 ? -22.288 1.503 2.403 1.00 75.06 80 ARG A N 1
ATOM 643 C CA . ARG A 1 80 ? -23.596 1.394 1.760 1.00 75.06 80 ARG A CA 1
ATOM 644 C C . ARG A 1 80 ? -24.073 -0.040 1.922 1.00 75.06 80 ARG A C 1
ATOM 646 O O . ARG A 1 80 ? -23.456 -0.955 1.388 1.00 75.06 80 ARG A O 1
ATOM 653 N N . VAL A 1 81 ? -25.178 -0.226 2.625 1.00 81.75 81 VAL A N 1
ATOM 654 C CA . VAL A 1 81 ? -25.803 -1.539 2.781 1.00 81.75 81 VAL A CA 1
ATOM 655 C C . VAL A 1 81 ? -26.880 -1.696 1.715 1.00 81.75 81 VAL A C 1
ATOM 657 O O . VAL A 1 81 ? -27.718 -0.808 1.544 1.00 81.75 81 VAL A O 1
ATOM 660 N N . VAL A 1 82 ? -26.840 -2.801 0.975 1.00 84.38 82 VAL A N 1
ATOM 661 C CA . VAL A 1 82 ? -27.867 -3.144 -0.017 1.00 84.38 82 VAL A CA 1
ATOM 662 C C . VAL A 1 82 ? -28.590 -4.429 0.387 1.00 84.38 82 VAL A C 1
ATOM 664 O O . VAL A 1 82 ? -27.986 -5.274 1.053 1.00 84.38 82 VAL A O 1
ATOM 667 N N . PRO A 1 83 ? -29.866 -4.597 -0.000 1.00 87.12 83 PRO A N 1
ATOM 668 C CA . PRO A 1 83 ? -30.541 -5.883 0.117 1.00 87.12 83 PRO A CA 1
ATOM 669 C C . PRO A 1 83 ? -29.767 -6.961 -0.647 1.00 87.12 83 PRO A C 1
ATOM 671 O O . PRO A 1 83 ? -29.321 -6.734 -1.774 1.00 87.12 83 PRO A O 1
ATOM 674 N N . GLY A 1 84 ? -29.577 -8.106 -0.001 1.00 85.12 84 GLY A N 1
ATOM 675 C CA . GLY A 1 84 ? -28.974 -9.291 -0.592 1.00 85.12 84 GLY A CA 1
ATOM 676 C C . GLY A 1 84 ? -29.919 -9.991 -1.565 1.00 85.12 84 GLY A C 1
ATOM 677 O O . GLY A 1 84 ? -31.078 -9.612 -1.722 1.00 85.12 84 GLY A O 1
ATOM 678 N N . ILE A 1 85 ? -29.397 -11.023 -2.224 1.00 87.19 85 ILE A N 1
ATOM 679 C CA . ILE A 1 85 ? -30.168 -11.851 -3.162 1.00 87.19 85 ILE A CA 1
ATOM 680 C C . ILE A 1 85 ? -31.248 -12.640 -2.405 1.00 87.19 85 ILE A C 1
ATOM 682 O O . ILE A 1 85 ? -32.373 -12.764 -2.884 1.00 87.19 85 ILE A O 1
ATOM 686 N N . ASP A 1 86 ? -30.925 -13.101 -1.194 1.00 90.06 86 ASP A N 1
ATOM 687 C CA . ASP A 1 86 ? -31.861 -13.792 -0.314 1.00 90.06 86 ASP A CA 1
ATOM 688 C C . ASP A 1 86 ? -32.666 -12.825 0.560 1.00 90.06 86 ASP A C 1
ATOM 690 O O . ASP A 1 86 ? -32.154 -11.824 1.078 1.00 90.06 86 ASP A O 1
ATOM 694 N N . ALA A 1 87 ? -33.940 -13.163 0.767 1.00 76.62 87 ALA A N 1
ATOM 695 C CA . ALA A 1 87 ? -34.849 -12.383 1.595 1.00 76.62 87 ALA A CA 1
ATOM 696 C C . ALA A 1 87 ? -34.331 -12.283 3.041 1.00 76.62 87 ALA A C 1
ATOM 698 O O . ALA A 1 87 ? -34.142 -13.289 3.719 1.00 76.62 87 ALA A O 1
ATOM 699 N N . GLY A 1 88 ? -34.136 -11.051 3.520 1.00 80.31 88 GLY A N 1
ATOM 700 C CA . GLY A 1 88 ? -33.656 -10.766 4.878 1.00 80.31 88 GLY A CA 1
ATOM 701 C C . GLY A 1 88 ? -32.140 -10.603 5.009 1.00 80.31 88 GLY A C 1
ATOM 702 O O . GLY A 1 88 ? -31.673 -10.224 6.083 1.00 80.31 88 GLY A O 1
ATOM 703 N N . THR A 1 89 ? -31.374 -10.821 3.938 1.00 81.50 89 THR A N 1
ATOM 704 C CA . THR A 1 89 ? -29.920 -10.638 3.951 1.00 81.50 89 THR A CA 1
ATOM 705 C C . THR A 1 89 ? -29.557 -9.206 3.574 1.00 81.50 89 THR A C 1
ATOM 707 O O . THR A 1 89 ? -30.151 -8.611 2.675 1.00 81.50 89 THR A O 1
ATOM 710 N N . PHE A 1 90 ? -28.546 -8.650 4.236 1.00 83.06 90 PHE A N 1
ATOM 711 C CA . PHE A 1 90 ? -28.001 -7.330 3.938 1.00 83.06 90 PHE A CA 1
ATOM 712 C C . PHE A 1 90 ? -26.517 -7.461 3.627 1.00 83.06 90 PHE A C 1
ATOM 714 O O . PHE A 1 90 ? -25.774 -8.076 4.389 1.00 83.06 90 PHE A O 1
ATOM 721 N N . VAL A 1 91 ? -26.087 -6.876 2.511 1.00 80.69 91 VAL A N 1
ATOM 722 C CA . VAL A 1 91 ? -24.696 -6.953 2.066 1.00 80.69 91 VAL A CA 1
ATOM 723 C C . VAL A 1 91 ? -24.050 -5.572 2.188 1.00 80.69 91 VAL A C 1
ATOM 725 O O . VAL A 1 91 ? -24.486 -4.631 1.512 1.00 80.69 91 VAL A O 1
ATOM 728 N N . PRO A 1 92 ? -23.019 -5.412 3.040 1.00 78.00 92 PRO A N 1
ATOM 729 C CA . PRO A 1 92 ? -22.229 -4.190 3.076 1.00 78.00 92 PRO A CA 1
ATOM 730 C C . PRO A 1 92 ? -21.353 -4.079 1.819 1.00 78.00 92 PRO A C 1
ATOM 732 O O . PRO A 1 92 ? -20.545 -4.959 1.526 1.00 78.00 92 PRO A O 1
ATOM 735 N N . LEU A 1 93 ? -21.487 -2.978 1.077 1.00 76.75 93 LEU A N 1
ATOM 736 C CA . LEU A 1 93 ? -20.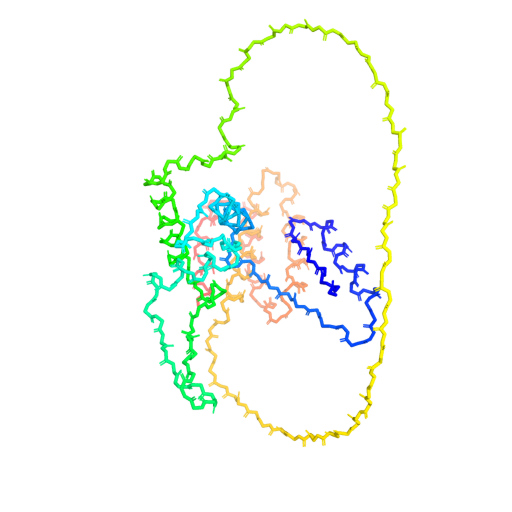667 -2.657 -0.094 1.00 76.75 93 LEU A CA 1
ATOM 737 C C . LEU A 1 93 ? -19.697 -1.505 0.201 1.00 76.75 93 LEU A C 1
ATOM 739 O O . LEU A 1 93 ? -20.002 -0.589 0.964 1.00 76.75 93 LEU A O 1
ATOM 743 N N . GLY A 1 94 ? -18.545 -1.511 -0.479 1.00 69.19 94 GLY A N 1
ATOM 744 C CA . GLY A 1 94 ? -17.569 -0.409 -0.437 1.00 69.19 94 GLY A CA 1
ATOM 745 C C . GLY A 1 94 ? -16.421 -0.570 0.569 1.00 69.19 94 GLY A C 1
ATOM 746 O O . GLY A 1 94 ? -15.663 0.374 0.781 1.00 69.19 94 GLY A O 1
ATOM 747 N N . MET A 1 95 ? -16.255 -1.766 1.139 1.00 71.62 95 MET A N 1
ATOM 748 C CA . MET A 1 95 ? -15.254 -2.084 2.175 1.00 71.62 95 MET A CA 1
ATOM 749 C C . MET A 1 95 ? -13.844 -2.370 1.616 1.00 71.62 95 MET A C 1
ATOM 751 O O . MET A 1 95 ? -12.923 -2.714 2.351 1.00 71.62 95 MET A O 1
ATOM 755 N N . ARG A 1 96 ? -13.642 -2.254 0.296 1.00 70.06 96 ARG A N 1
ATOM 756 C CA . ARG A 1 96 ? -12.348 -2.552 -0.333 1.00 70.06 96 ARG A CA 1
ATOM 757 C C . ARG A 1 96 ? -11.337 -1.440 -0.047 1.00 70.06 96 ARG A C 1
ATOM 759 O O . ARG A 1 96 ? -11.404 -0.354 -0.619 1.00 70.06 96 ARG A O 1
ATOM 766 N N . THR A 1 97 ? -10.333 -1.746 0.773 1.00 70.69 97 THR A N 1
ATOM 767 C CA . THR A 1 97 ? -9.216 -0.837 1.096 1.00 70.69 97 THR A CA 1
ATOM 768 C C . THR A 1 97 ? -8.250 -0.611 -0.077 1.00 70.69 97 THR A C 1
ATOM 770 O O . THR A 1 97 ? -7.408 0.293 -0.024 1.00 70.69 97 THR A O 1
ATOM 773 N N . SER A 1 98 ? -8.372 -1.395 -1.158 1.00 69.19 98 SER A N 1
ATOM 774 C CA . SER A 1 98 ? -7.596 -1.251 -2.401 1.00 69.19 98 SER A CA 1
ATOM 775 C C . SER A 1 98 ? -7.911 0.027 -3.178 1.00 69.19 98 SER A C 1
ATOM 777 O O . SER A 1 98 ? -7.060 0.505 -3.932 1.00 69.19 98 SER A O 1
ATOM 779 N N . ASP A 1 99 ? -9.109 0.577 -2.973 1.00 69.56 99 ASP A N 1
ATOM 780 C CA . ASP A 1 99 ? -9.606 1.763 -3.678 1.00 69.56 99 ASP A CA 1
ATOM 781 C C . ASP A 1 99 ? -9.551 3.023 -2.801 1.00 69.56 99 ASP A C 1
ATOM 783 O O . ASP A 1 99 ? -9.950 4.101 -3.232 1.00 69.56 99 ASP A O 1
ATOM 787 N N . MET A 1 100 ? -9.046 2.906 -1.568 1.00 77.19 100 MET A N 1
ATOM 788 C CA . MET A 1 100 ? -8.825 4.050 -0.682 1.00 77.19 100 MET A CA 1
ATOM 789 C C . MET A 1 100 ? -7.683 4.935 -1.186 1.00 77.19 100 MET A C 1
ATOM 791 O O . MET A 1 100 ? -6.615 4.456 -1.588 1.00 77.19 100 MET A O 1
ATOM 795 N N . THR A 1 101 ? -7.895 6.241 -1.094 1.00 80.00 101 THR A N 1
ATOM 796 C CA . THR A 1 101 ? -6.868 7.260 -1.321 1.00 80.00 101 THR A CA 1
ATOM 797 C C . THR A 1 101 ? -5.761 7.178 -0.261 1.00 80.00 101 THR A C 1
ATOM 799 O O . THR A 1 101 ? -5.869 6.456 0.732 1.00 80.00 101 THR A O 1
ATOM 802 N N . LYS A 1 102 ? -4.653 7.902 -0.472 1.00 79.88 102 LYS A N 1
ATOM 803 C CA . LYS A 1 102 ? -3.563 7.968 0.518 1.00 79.88 102 LYS A CA 1
ATOM 804 C C . LYS A 1 102 ? -4.024 8.604 1.834 1.00 79.88 102 LYS A C 1
ATOM 806 O O . LYS A 1 102 ? -3.630 8.119 2.886 1.00 79.88 102 LYS A O 1
ATOM 811 N N . GLN A 1 103 ? -4.877 9.628 1.756 1.00 81.31 103 GLN A N 1
ATOM 812 C CA . GLN A 1 103 ? -5.419 10.309 2.930 1.00 81.31 103 GLN A CA 1
ATOM 813 C C . GLN A 1 103 ? -6.286 9.361 3.760 1.00 81.31 103 GLN A C 1
ATOM 815 O O . GLN A 1 103 ? -5.979 9.123 4.917 1.00 81.31 103 GLN A O 1
ATOM 820 N N . GLU A 1 104 ? -7.273 8.714 3.134 1.00 83.56 104 GLU A N 1
ATOM 821 C CA . GLU A 1 104 ? -8.152 7.762 3.831 1.00 83.56 104 GLU A CA 1
ATOM 822 C C . GLU A 1 104 ? -7.378 6.602 4.469 1.00 83.56 104 GLU A C 1
ATOM 824 O O . GLU A 1 104 ? -7.774 6.074 5.501 1.00 83.56 104 GLU A O 1
ATOM 829 N N . PHE A 1 105 ? -6.269 6.182 3.858 1.00 84.44 105 PHE A N 1
ATOM 830 C CA . PHE A 1 105 ? -5.419 5.152 4.443 1.00 84.44 105 PHE A CA 1
ATOM 831 C C . PHE A 1 105 ? -4.647 5.647 5.671 1.00 84.44 105 PHE A C 1
ATOM 833 O O . PHE A 1 105 ? -4.471 4.889 6.621 1.00 84.44 105 PHE A O 1
ATOM 840 N N . SER A 1 106 ? -4.193 6.902 5.652 1.00 86.38 106 SER A N 1
ATOM 841 C CA . SER A 1 106 ? -3.576 7.539 6.816 1.00 86.38 106 SER A CA 1
ATOM 842 C C . SER A 1 106 ? -4.578 7.642 7.963 1.00 86.38 106 SER A C 1
ATOM 844 O O . SER A 1 106 ? -4.268 7.221 9.073 1.00 86.38 106 SER A O 1
ATOM 846 N N . ASP A 1 107 ? -5.797 8.101 7.670 1.00 88.62 107 ASP A N 1
ATOM 847 C CA . ASP A 1 107 ? -6.874 8.229 8.656 1.00 88.62 107 ASP A CA 1
ATOM 848 C C . ASP A 1 107 ? -7.261 6.851 9.241 1.00 88.62 107 ASP A C 1
ATOM 850 O O . ASP A 1 107 ? -7.531 6.719 10.434 1.00 88.62 107 ASP A O 1
ATOM 854 N N . LEU A 1 108 ? -7.238 5.790 8.419 1.00 89.00 108 LEU A N 1
ATOM 855 C CA . LEU A 1 108 ? -7.460 4.412 8.873 1.00 89.00 108 LEU A CA 1
ATOM 856 C C . LEU A 1 108 ? -6.374 3.944 9.852 1.00 89.00 108 LEU A C 1
ATOM 858 O O . LEU A 1 108 ? -6.695 3.340 10.873 1.00 89.00 108 LEU A O 1
ATOM 862 N N . LEU A 1 109 ? -5.099 4.193 9.542 1.00 88.88 109 LEU A N 1
ATOM 863 C CA . LEU A 1 109 ? -3.991 3.842 10.435 1.00 88.88 109 LEU A CA 1
ATOM 864 C C . LEU A 1 109 ? -4.067 4.613 11.756 1.00 88.88 109 LEU A C 1
ATOM 866 O O . LEU A 1 109 ? -3.857 4.029 12.815 1.00 88.88 109 LEU A O 1
ATOM 870 N N . GLU A 1 110 ? -4.410 5.899 11.706 1.00 90.62 110 GLU A N 1
ATOM 871 C CA . GLU A 1 110 ? -4.598 6.723 12.899 1.00 90.62 110 GLU A CA 1
ATOM 872 C C . GLU A 1 110 ? -5.732 6.188 13.784 1.00 90.62 110 GLU A C 1
ATOM 874 O O . GLU A 1 110 ? -5.547 6.039 14.991 1.00 90.62 110 GLU A O 1
ATOM 879 N N . LEU A 1 111 ? -6.864 5.796 13.187 1.00 91.25 111 LEU A N 1
ATOM 880 C CA . LEU A 1 111 ? -7.977 5.175 13.907 1.00 91.25 111 LEU A CA 1
ATOM 881 C C . LEU A 1 111 ? -7.562 3.869 14.603 1.00 91.25 111 LEU A C 1
ATOM 883 O O . LEU A 1 111 ? -7.925 3.635 15.756 1.00 91.25 111 LEU A O 1
ATOM 887 N N . ILE A 1 112 ? -6.793 3.023 13.914 1.00 91.25 112 ILE A N 1
ATOM 888 C CA . ILE A 1 112 ? -6.279 1.762 14.464 1.00 91.25 112 ILE A CA 1
ATOM 889 C C . ILE A 1 112 ? -5.343 2.034 15.646 1.00 91.25 112 ILE A C 1
ATOM 891 O O . ILE A 1 112 ? -5.464 1.388 16.688 1.00 91.25 112 ILE A O 1
ATOM 895 N N . ASN A 1 113 ? -4.446 3.011 15.506 1.00 89.69 113 ASN A N 1
ATOM 896 C CA . ASN A 1 113 ? -3.510 3.393 16.559 1.00 89.69 113 ASN A CA 1
ATOM 897 C C . ASN A 1 113 ? -4.222 3.979 17.781 1.00 89.69 113 ASN A C 1
ATOM 899 O O . ASN A 1 113 ? -3.900 3.606 18.908 1.00 89.69 113 ASN A O 1
ATOM 903 N N . ALA A 1 114 ? -5.224 4.836 17.575 1.00 90.31 114 ALA A N 1
ATOM 904 C CA . ALA A 1 114 ? -6.042 5.380 18.655 1.00 90.31 114 ALA A CA 1
ATOM 905 C C . ALA A 1 114 ? -6.778 4.265 19.418 1.00 90.31 114 ALA A C 1
ATOM 907 O O . ALA A 1 114 ? -6.708 4.201 20.645 1.00 90.31 114 ALA A O 1
ATOM 908 N N . PHE A 1 115 ? -7.402 3.327 18.698 1.00 91.50 115 PHE A N 1
ATOM 909 C CA . PHE A 1 115 ? -8.087 2.185 19.308 1.00 91.50 115 PHE A CA 1
ATOM 910 C C . PHE A 1 115 ? -7.132 1.276 20.095 1.00 91.50 115 PHE A C 1
ATOM 912 O O . PHE A 1 115 ? -7.454 0.812 21.191 1.00 91.50 115 PHE A O 1
ATOM 919 N N . ALA A 1 116 ? -5.942 1.019 19.552 1.00 89.00 116 ALA A N 1
ATOM 920 C CA . ALA A 1 116 ? -4.918 0.240 20.235 1.00 89.00 116 ALA A CA 1
ATOM 921 C C . ALA A 1 116 ? -4.434 0.934 21.515 1.00 89.00 116 ALA A C 1
ATOM 923 O O . ALA A 1 116 ? -4.341 0.284 22.558 1.00 89.00 116 ALA A O 1
ATOM 924 N N . ALA A 1 117 ? -4.213 2.251 21.467 1.00 88.62 117 ALA A N 1
ATOM 925 C CA . ALA A 1 117 ? -3.811 3.049 22.621 1.00 88.62 117 ALA A CA 1
ATOM 926 C C . ALA A 1 117 ? -4.871 3.030 23.737 1.00 88.62 117 ALA A C 1
ATOM 928 O O . ALA A 1 117 ? -4.530 2.811 24.898 1.00 88.62 117 ALA A O 1
ATOM 929 N N . GLU A 1 118 ? -6.159 3.160 23.399 1.00 89.56 118 GLU A N 1
ATOM 930 C CA . GLU A 1 118 ? -7.267 3.062 24.366 1.00 89.56 118 GLU A CA 1
ATOM 931 C C . GLU A 1 118 ? -7.329 1.701 25.076 1.00 89.56 118 GLU A C 1
ATOM 933 O O . GLU A 1 118 ? -7.756 1.603 26.227 1.00 89.56 118 GLU A O 1
ATOM 938 N N . ARG A 1 119 ? -6.891 0.636 24.398 1.00 86.19 119 ARG A N 1
ATOM 939 C CA . ARG A 1 119 ? -6.862 -0.735 24.926 1.00 86.19 119 ARG A CA 1
ATOM 940 C C . ARG A 1 119 ? -5.517 -1.119 25.548 1.00 86.19 119 ARG A C 1
ATOM 942 O O . ARG A 1 119 ? -5.369 -2.260 25.981 1.00 86.19 119 ARG A O 1
ATOM 949 N N . GLY A 1 120 ? -4.556 -0.194 25.607 1.00 84.50 120 GLY A N 1
ATOM 950 C CA . GLY A 1 120 ? -3.220 -0.436 26.158 1.00 84.50 120 GLY A CA 1
ATOM 951 C C . GLY A 1 120 ? -2.370 -1.397 25.321 1.00 84.50 120 GLY A C 1
ATOM 952 O O . GLY A 1 120 ? -1.523 -2.104 25.863 1.00 84.50 120 GLY A O 1
ATOM 953 N N . ILE A 1 121 ? -2.611 -1.471 24.011 1.00 86.81 121 ILE A N 1
ATOM 954 C CA . ILE A 1 121 ? -1.838 -2.302 23.089 1.00 86.81 121 ILE A CA 1
ATOM 955 C C . ILE A 1 121 ? -0.668 -1.477 22.561 1.00 86.81 121 ILE A C 1
ATOM 957 O O . ILE A 1 121 ? -0.852 -0.565 21.761 1.00 86.81 121 ILE A O 1
ATOM 961 N N . THR A 1 122 ? 0.543 -1.824 22.987 1.00 77.25 122 THR A N 1
ATOM 962 C CA . THR A 1 122 ? 1.778 -1.293 22.401 1.00 77.25 122 THR A CA 1
ATOM 963 C C . THR A 1 122 ? 2.131 -2.092 21.151 1.00 77.25 122 THR A C 1
ATOM 965 O O . THR A 1 122 ? 2.151 -3.329 21.191 1.00 77.25 122 THR A O 1
ATOM 968 N N . PHE A 1 123 ? 2.385 -1.386 20.050 1.00 77.62 123 PHE A N 1
ATOM 969 C CA . PHE A 1 123 ? 3.000 -1.955 18.858 1.00 77.62 123 PHE A CA 1
ATOM 970 C C . PHE A 1 123 ? 4.516 -1.889 19.022 1.00 77.62 123 PHE A C 1
ATOM 972 O O . PHE A 1 123 ? 5.052 -0.828 19.334 1.00 77.62 123 PHE A O 1
ATOM 979 N N . ASP A 1 124 ? 5.199 -3.014 18.827 1.00 61.66 124 ASP A N 1
ATOM 980 C CA . ASP A 1 124 ? 6.650 -3.014 18.664 1.00 61.66 124 ASP A CA 1
ATOM 981 C C . ASP A 1 124 ? 6.959 -2.439 17.275 1.00 61.66 124 ASP A C 1
ATOM 983 O O . ASP A 1 124 ? 7.049 -3.169 16.287 1.00 61.66 124 ASP A O 1
ATOM 987 N N . ASP A 1 125 ? 7.062 -1.113 17.172 1.00 53.72 125 ASP A N 1
ATOM 988 C CA . ASP A 1 125 ? 7.735 -0.493 16.032 1.00 53.72 125 ASP A CA 1
ATOM 989 C C . ASP A 1 125 ? 9.215 -0.873 16.157 1.00 53.72 125 ASP A C 1
ATOM 991 O O . ASP A 1 125 ? 9.956 -0.345 16.986 1.00 53.72 125 ASP A O 1
ATOM 995 N N . ALA A 1 126 ? 9.657 -1.830 15.344 1.00 46.72 126 ALA A N 1
ATOM 996 C CA . ALA A 1 126 ? 11.048 -2.273 15.278 1.00 46.72 126 ALA A CA 1
ATOM 997 C C . ALA A 1 126 ? 11.995 -1.219 14.651 1.00 46.72 126 ALA A C 1
ATOM 999 O O . ALA A 1 126 ? 13.031 -1.582 14.100 1.00 46.72 126 ALA A O 1
ATOM 1000 N N . ASP A 1 127 ? 11.653 0.070 14.746 1.00 42.97 127 ASP A N 1
ATOM 1001 C CA . ASP A 1 127 ? 12.404 1.205 14.202 1.00 42.97 127 ASP A CA 1
ATOM 1002 C C . ASP A 1 127 ? 13.014 2.120 15.296 1.00 42.97 127 ASP A C 1
ATOM 1004 O O . ASP A 1 127 ? 13.753 3.045 14.966 1.00 42.97 127 ASP A O 1
ATOM 1008 N N . GLU A 1 128 ? 12.820 1.844 16.597 1.00 35.56 128 GLU A N 1
ATOM 1009 C CA . GLU A 1 128 ? 13.510 2.557 17.696 1.00 35.56 128 GLU A CA 1
ATOM 1010 C C . GLU A 1 128 ? 14.352 1.630 18.594 1.00 35.56 128 GLU A C 1
ATOM 1012 O O . GLU A 1 128 ? 14.096 1.484 19.787 1.00 35.56 128 GLU A O 1
ATOM 1017 N N . ASN A 1 129 ? 15.417 1.019 18.063 1.00 35.94 129 ASN A N 1
ATOM 1018 C CA . ASN A 1 129 ? 16.528 0.600 18.930 1.00 35.94 129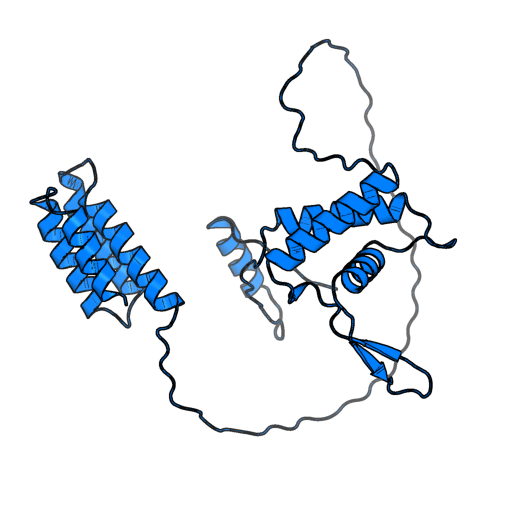 ASN A CA 1
ATOM 1019 C C . ASN A 1 129 ? 17.890 0.606 18.224 1.00 35.94 129 ASN A C 1
ATOM 1021 O O . ASN A 1 129 ? 18.545 -0.421 18.050 1.00 35.94 129 ASN A O 1
ATOM 1025 N N . SER A 1 130 ? 18.351 1.797 17.854 1.00 36.53 130 SER A N 1
ATOM 1026 C CA . SER A 1 130 ? 19.763 2.055 17.575 1.00 36.53 130 SER A CA 1
ATOM 1027 C C . SER A 1 130 ? 20.271 3.190 18.460 1.00 36.53 130 SER A C 1
ATOM 1029 O O . SER A 1 130 ? 20.612 4.254 17.960 1.00 36.53 130 SER A O 1
ATOM 1031 N N . SER A 1 131 ? 20.283 2.981 19.781 1.00 36.44 131 SER A N 1
ATOM 1032 C CA . SER A 1 131 ? 21.221 3.635 20.709 1.00 36.44 131 SER A CA 1
ATOM 1033 C C . SER A 1 131 ? 21.006 3.147 22.148 1.00 36.44 131 SER A C 1
ATOM 1035 O O . SER A 1 131 ? 20.394 3.847 22.949 1.00 36.44 131 SER A O 1
ATOM 1037 N N . ALA A 1 132 ? 21.565 1.986 22.495 1.00 29.08 132 ALA A N 1
ATOM 1038 C CA . ALA A 1 132 ? 22.180 1.744 23.807 1.00 29.08 132 ALA A CA 1
ATOM 1039 C C . ALA A 1 132 ? 22.837 0.355 23.829 1.00 29.08 132 ALA A C 1
ATOM 1041 O O . ALA A 1 132 ? 22.176 -0.661 24.019 1.00 29.08 132 ALA A O 1
ATOM 1042 N N . ALA A 1 133 ? 24.161 0.317 23.666 1.00 32.47 133 ALA A N 1
ATOM 1043 C CA . ALA A 1 133 ? 24.963 -0.763 24.235 1.00 32.47 133 ALA A CA 1
ATOM 1044 C C . ALA A 1 133 ? 24.929 -0.627 25.774 1.00 32.47 133 ALA A C 1
ATOM 1046 O O . ALA A 1 133 ? 24.911 0.500 26.280 1.00 32.47 133 ALA A O 1
ATOM 1047 N N . PRO A 1 134 ? 24.954 -1.740 26.523 1.00 40.25 134 PRO A N 1
ATOM 1048 C CA . PRO A 1 134 ? 26.267 -2.243 26.902 1.00 40.25 134 PRO A CA 1
ATOM 1049 C C . PRO A 1 134 ? 26.427 -3.765 26.795 1.00 40.25 134 PRO A C 1
ATOM 1051 O O . PRO A 1 134 ? 25.526 -4.562 27.028 1.00 40.25 134 PRO A O 1
ATOM 1054 N N . SER A 1 135 ? 27.665 -4.100 26.457 1.00 31.38 135 SER A N 1
ATOM 1055 C CA . SER A 1 135 ? 28.390 -5.362 26.577 1.00 31.38 135 SER A CA 1
ATOM 1056 C C . SER A 1 135 ? 28.231 -6.087 27.918 1.00 31.38 135 SER A C 1
ATOM 1058 O O . SER A 1 135 ? 28.373 -5.445 28.959 1.00 31.38 135 SER A O 1
ATOM 1060 N N . ALA A 1 136 ? 28.111 -7.416 27.881 1.00 33.22 136 ALA A N 1
ATOM 1061 C CA . ALA A 1 136 ? 29.044 -8.349 28.529 1.00 33.22 136 ALA A CA 1
ATOM 1062 C C . ALA A 1 136 ? 28.641 -9.806 28.237 1.00 33.22 136 ALA A C 1
ATOM 1064 O O . ALA A 1 136 ? 27.465 -10.147 28.147 1.00 33.22 136 ALA A O 1
ATOM 1065 N N . ASP A 1 137 ? 29.674 -10.609 28.054 1.00 34.03 137 ASP A N 1
ATOM 1066 C CA . ASP A 1 137 ? 29.764 -11.984 27.580 1.00 34.03 137 ASP A CA 1
ATOM 1067 C C . ASP A 1 137 ? 29.102 -13.033 28.497 1.00 34.03 137 ASP A C 1
ATOM 1069 O O . ASP A 1 137 ? 29.188 -12.915 29.715 1.00 34.03 137 ASP A O 1
ATOM 1073 N N . GLU A 1 138 ? 28.556 -14.116 27.926 1.00 33.19 138 GLU A N 1
ATOM 1074 C CA . GLU A 1 138 ? 28.880 -15.476 28.393 1.00 33.19 138 GLU A CA 1
ATOM 1075 C C . GLU A 1 138 ? 28.521 -16.562 27.360 1.00 33.19 138 GLU A C 1
ATOM 1077 O O . GLU A 1 138 ? 27.536 -16.488 26.625 1.00 33.19 138 GLU A O 1
ATOM 1082 N N . GLU A 1 139 ? 29.406 -17.551 27.291 1.00 28.86 139 GLU A N 1
ATOM 1083 C CA . GLU A 1 139 ? 29.509 -18.631 26.316 1.00 28.86 139 GLU A CA 1
ATOM 1084 C C . GLU A 1 139 ? 28.494 -19.775 26.527 1.00 28.86 139 GLU A C 1
ATOM 1086 O O . GLU A 1 139 ? 28.073 -20.064 27.641 1.00 28.86 139 GLU A O 1
ATOM 1091 N N . GLY A 1 140 ? 28.258 -20.558 25.464 1.00 26.83 140 GLY A N 1
ATOM 1092 C CA . GLY A 1 140 ? 28.346 -22.019 25.609 1.00 26.83 140 GLY A CA 1
ATOM 1093 C C . GLY A 1 140 ? 27.100 -22.884 25.371 1.00 26.83 140 GLY A C 1
ATOM 1094 O O . GLY A 1 140 ? 26.433 -23.296 26.307 1.00 26.83 140 GLY A O 1
ATOM 1095 N N . SER A 1 141 ? 26.995 -23.363 24.123 1.00 27.61 141 SER A N 1
ATOM 1096 C CA . SER A 1 141 ? 26.750 -24.772 23.740 1.00 27.61 141 SER A CA 1
ATOM 1097 C C . SER A 1 141 ? 25.343 -25.396 23.841 1.00 27.61 141 SER A C 1
ATOM 1099 O O . SER A 1 141 ? 24.738 -25.486 24.902 1.00 27.61 141 SER A O 1
ATOM 1101 N N . GLY A 1 142 ? 24.896 -25.992 22.724 1.00 26.97 142 GLY A N 1
ATOM 1102 C CA . GLY A 1 142 ? 23.819 -26.991 22.715 1.00 26.97 142 GLY A CA 1
ATOM 1103 C C . GLY A 1 142 ? 23.117 -27.184 21.366 1.00 26.97 142 GLY A C 1
ATOM 1104 O O . GLY A 1 142 ? 22.052 -26.625 21.138 1.00 26.97 142 GLY A O 1
ATOM 1105 N N . GLN A 1 143 ? 23.698 -27.995 20.476 1.00 31.31 143 GLN A N 1
ATOM 1106 C CA . GLN A 1 143 ? 23.032 -28.579 19.295 1.00 31.31 143 GLN A CA 1
ATOM 1107 C C . GLN A 1 143 ? 21.708 -29.276 19.658 1.00 31.31 143 GLN A C 1
ATOM 1109 O O . GLN A 1 143 ? 21.654 -29.921 20.697 1.00 31.31 143 GLN A O 1
ATOM 1114 N N . VAL A 1 144 ? 20.695 -29.231 18.778 1.00 28.36 144 VAL A N 1
ATOM 1115 C CA . VAL A 1 144 ? 20.228 -30.360 17.929 1.00 28.36 144 VAL A CA 1
ATOM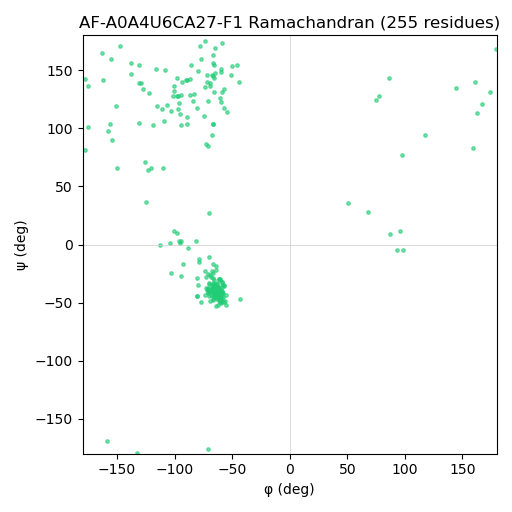 1116 C C . VAL A 1 144 ? 18.951 -29.984 17.144 1.00 28.36 144 VAL A C 1
ATOM 1118 O O . VAL A 1 144 ? 17.974 -29.503 17.706 1.00 28.36 144 VAL A O 1
ATOM 1121 N N . ALA A 1 145 ? 18.939 -30.256 15.837 1.00 33.59 145 ALA A N 1
ATOM 1122 C CA . ALA A 1 145 ? 17.720 -30.570 15.074 1.00 33.59 145 ALA A CA 1
ATOM 1123 C C . ALA A 1 145 ? 17.456 -32.092 15.225 1.00 33.59 145 ALA A C 1
ATOM 1125 O O . ALA A 1 145 ? 18.434 -32.810 15.457 1.00 33.59 145 ALA A O 1
ATOM 1126 N N . PRO A 1 146 ? 16.219 -32.631 15.098 1.00 39.06 146 PRO A N 1
ATOM 1127 C CA . PRO A 1 146 ? 15.494 -32.630 13.821 1.00 39.06 146 PRO A CA 1
ATOM 1128 C C . PRO A 1 146 ? 13.950 -32.519 13.906 1.00 39.06 146 PRO A C 1
ATOM 1130 O O . PRO A 1 146 ? 13.330 -32.631 14.958 1.00 39.06 146 PRO A O 1
ATOM 1133 N N . SER A 1 147 ? 13.353 -32.325 12.724 1.00 35.25 147 SER A N 1
ATOM 1134 C CA . SER A 1 147 ? 11.931 -32.519 12.370 1.00 35.25 147 SER A CA 1
ATOM 1135 C C . SER A 1 147 ? 11.355 -33.852 12.893 1.00 35.25 147 SER A C 1
ATOM 1137 O O . SER A 1 147 ? 12.129 -34.806 13.024 1.00 35.25 147 SER A O 1
ATOM 1139 N N . PRO A 1 148 ? 10.025 -33.984 13.120 1.00 42.81 148 PRO A N 1
ATOM 1140 C CA . PRO A 1 148 ? 9.200 -34.572 12.049 1.00 42.81 148 PRO A CA 1
ATOM 1141 C C . PRO A 1 148 ? 7.684 -34.217 12.008 1.00 42.81 148 PRO A C 1
ATOM 1143 O O . PRO A 1 148 ? 7.052 -33.908 13.011 1.00 42.81 148 PRO A O 1
ATOM 1146 N N . SER A 1 149 ? 7.129 -34.432 10.808 1.00 29.92 149 SER A N 1
ATOM 1147 C CA . SER A 1 149 ? 5.817 -35.028 10.472 1.00 29.92 149 SER A CA 1
ATOM 1148 C C . SER A 1 149 ? 4.484 -34.280 10.646 1.00 29.92 149 SER A C 1
ATOM 1150 O O . SER A 1 149 ? 4.051 -33.906 11.729 1.00 29.92 149 SER A O 1
ATOM 1152 N N . ALA A 1 150 ? 3.781 -34.230 9.507 1.00 35.94 150 ALA A N 1
ATOM 1153 C CA . ALA A 1 150 ? 2.345 -34.025 9.321 1.00 35.94 150 ALA A CA 1
ATOM 1154 C C . ALA A 1 150 ? 1.472 -35.094 10.018 1.00 35.94 150 ALA A C 1
ATOM 1156 O O . ALA A 1 150 ? 1.980 -36.140 10.434 1.00 35.94 150 ALA A O 1
ATOM 1157 N N . PRO A 1 151 ? 0.139 -34.899 10.016 1.00 39.91 151 PRO A N 1
ATOM 1158 C CA . PRO A 1 151 ? -0.678 -35.937 9.389 1.00 39.91 151 PRO A CA 1
ATOM 1159 C C . PRO A 1 151 ? -1.730 -35.436 8.386 1.00 39.91 151 PRO A C 1
ATOM 1161 O O . PRO A 1 151 ? -2.217 -34.307 8.416 1.00 39.91 151 PRO A O 1
ATOM 1164 N N . ASP A 1 152 ? -2.017 -36.389 7.507 1.00 27.58 152 ASP A N 1
ATOM 1165 C CA . ASP A 1 152 ? -2.980 -36.520 6.419 1.00 27.58 152 ASP A CA 1
ATOM 1166 C C . ASP A 1 152 ? -4.452 -36.398 6.854 1.00 27.58 152 ASP A C 1
ATOM 1168 O O . ASP A 1 152 ? -4.817 -36.827 7.951 1.00 27.58 152 ASP A O 1
ATOM 1172 N N . SER A 1 153 ? -5.316 -35.916 5.956 1.00 32.28 153 SER A N 1
ATOM 1173 C CA . SER A 1 153 ? -6.665 -36.475 5.782 1.00 32.28 153 SER A CA 1
ATOM 1174 C C . SER A 1 153 ? -7.194 -36.167 4.382 1.00 32.28 153 SER A C 1
ATOM 1176 O O . SER A 1 153 ? -7.608 -35.054 4.059 1.00 32.28 153 SER A O 1
ATOM 1178 N N . SER A 1 154 ? -7.146 -37.207 3.560 1.00 35.34 154 SER A N 1
ATOM 1179 C CA . SER A 1 154 ? -7.808 -37.375 2.267 1.00 35.34 154 SER A CA 1
ATOM 1180 C C . SER A 1 154 ? -9.344 -37.454 2.384 1.00 35.34 154 SER A C 1
ATOM 1182 O O . SER A 1 154 ? -9.828 -38.079 3.323 1.00 35.34 154 SER A O 1
ATOM 1184 N N . ALA A 1 155 ? -10.095 -36.912 1.406 1.00 29.75 155 ALA A N 1
ATOM 1185 C CA . ALA A 1 155 ? -11.162 -37.610 0.643 1.00 29.75 155 ALA A CA 1
ATOM 1186 C C . ALA A 1 155 ? -12.069 -36.659 -0.190 1.00 29.75 155 ALA A C 1
ATOM 1188 O O . ALA A 1 155 ? -12.739 -35.779 0.342 1.00 29.75 155 ALA A O 1
ATOM 1189 N N . LEU A 1 156 ? -12.079 -36.909 -1.507 1.00 31.77 156 LEU A N 1
ATOM 1190 C CA . LEU A 1 156 ? -13.014 -36.501 -2.587 1.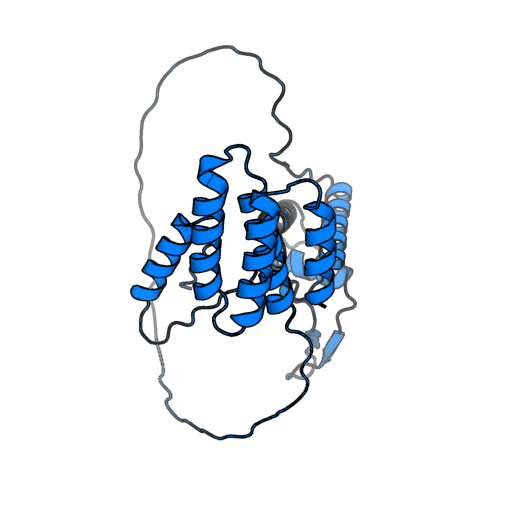00 31.77 156 LEU A CA 1
ATOM 1191 C C . LEU A 1 156 ? -14.384 -37.233 -2.459 1.00 31.77 156 LEU A C 1
ATOM 1193 O O . LEU A 1 156 ? -14.479 -38.033 -1.525 1.00 31.77 156 LEU A O 1
ATOM 1197 N N . PRO A 1 157 ? -15.409 -37.107 -3.356 1.00 42.09 157 PRO A N 1
ATOM 1198 C CA . PRO A 1 157 ? -15.500 -36.537 -4.734 1.00 42.09 157 PRO A CA 1
ATOM 1199 C C . PRO A 1 157 ? -16.725 -35.591 -4.926 1.00 42.09 157 PRO A C 1
ATOM 1201 O O . PRO A 1 157 ? -17.451 -35.356 -3.971 1.00 42.09 157 PRO A O 1
ATOM 1204 N N . GLY A 1 158 ? -17.077 -34.949 -6.047 1.00 27.89 158 GLY A N 1
ATOM 1205 C CA . GLY A 1 158 ? -16.752 -34.962 -7.481 1.00 27.89 158 GLY A CA 1
ATOM 1206 C C . GLY A 1 158 ? -18.072 -34.664 -8.226 1.00 27.89 158 GLY A C 1
ATOM 1207 O O . GLY A 1 158 ? -19.078 -35.217 -7.802 1.00 27.89 158 GLY A O 1
ATOM 1208 N N . ASP A 1 159 ? -18.097 -33.787 -9.238 1.00 29.27 159 ASP A N 1
ATOM 1209 C CA . ASP A 1 159 ? -18.980 -33.887 -10.424 1.00 29.27 159 ASP A CA 1
ATOM 1210 C C . ASP A 1 159 ? -18.662 -32.772 -11.437 1.00 29.27 159 ASP A C 1
ATOM 1212 O O . ASP A 1 159 ? -18.427 -31.618 -11.071 1.00 29.27 159 ASP A O 1
ATOM 1216 N N . GLU A 1 160 ? -18.614 -33.164 -12.703 1.00 30.75 160 GLU A N 1
ATOM 1217 C CA . GLU A 1 160 ? -18.177 -32.403 -13.870 1.00 30.75 160 GLU A CA 1
ATOM 1218 C C . GLU A 1 160 ? -19.402 -31.830 -14.601 1.00 30.75 160 GLU A C 1
ATOM 1220 O O . GLU A 1 160 ? -20.439 -32.481 -14.700 1.00 30.75 160 GLU A O 1
ATOM 1225 N N . GLY A 1 161 ? -19.294 -30.614 -15.140 1.00 27.64 161 GLY A N 1
ATOM 1226 C CA . GLY A 1 161 ? -20.380 -29.967 -15.878 1.00 27.64 161 GLY A CA 1
ATOM 1227 C C . GLY A 1 161 ? -19.853 -28.886 -16.813 1.00 27.64 161 GLY A C 1
ATOM 1228 O O . GLY A 1 161 ? -19.554 -27.774 -16.389 1.00 27.64 161 GLY A O 1
ATOM 1229 N N . GLU A 1 162 ? -19.703 -29.275 -18.071 1.00 26.33 162 GLU A N 1
ATOM 1230 C CA . GLU A 1 162 ? -19.137 -28.560 -19.215 1.00 26.33 162 GLU A CA 1
ATOM 1231 C C . GLU A 1 162 ? -20.094 -27.520 -19.846 1.00 26.33 162 GLU A C 1
ATOM 1233 O O . GLU A 1 162 ? -21.298 -27.540 -19.594 1.00 26.33 162 GLU A O 1
ATOM 1238 N N . ALA A 1 163 ? -19.531 -26.725 -20.773 1.00 26.89 163 ALA A N 1
ATOM 1239 C CA . ALA A 1 163 ? -20.174 -25.857 -21.783 1.00 26.89 163 ALA A CA 1
ATOM 1240 C C . ALA A 1 163 ? -20.564 -24.426 -21.317 1.00 26.89 163 ALA A C 1
ATOM 1242 O O . ALA A 1 163 ? -20.984 -24.213 -20.189 1.00 26.89 163 ALA A O 1
ATOM 1243 N N . GLU A 1 164 ? -20.469 -23.348 -22.100 1.00 25.58 164 GLU A N 1
ATOM 1244 C CA . GLU A 1 164 ? -20.058 -23.128 -23.488 1.00 25.58 164 GLU A CA 1
ATOM 1245 C C . GLU A 1 164 ? -19.751 -21.625 -23.684 1.00 25.58 164 GLU A C 1
ATOM 1247 O O . GLU A 1 164 ? -20.108 -20.779 -22.864 1.00 25.58 164 GLU A O 1
ATOM 1252 N N . GLN A 1 165 ? -19.076 -21.314 -24.787 1.00 29.22 165 GLN A N 1
ATOM 1253 C CA . GLN A 1 165 ? -18.642 -19.994 -25.249 1.00 29.22 165 GLN A CA 1
ATOM 1254 C C . GLN A 1 165 ? -19.799 -19.051 -25.619 1.00 29.22 165 GLN A C 1
ATOM 1256 O O . GLN A 1 165 ? -20.821 -19.497 -26.132 1.00 29.22 165 GLN A O 1
ATOM 1261 N N . VAL A 1 166 ? -19.559 -17.735 -25.545 1.00 30.02 166 VAL A N 1
ATOM 1262 C CA . VAL A 1 166 ? -20.081 -16.791 -26.552 1.00 30.02 166 VAL A CA 1
ATOM 1263 C C . VAL A 1 166 ? -19.158 -15.580 -26.700 1.00 30.02 166 VAL A C 1
ATOM 1265 O O . VAL A 1 166 ? -18.927 -14.829 -25.754 1.00 30.02 166 VAL A O 1
ATOM 1268 N N . GLU A 1 167 ? -18.643 -15.416 -27.917 1.00 29.83 167 GLU A N 1
ATOM 1269 C CA . GLU A 1 167 ? -18.007 -14.206 -28.430 1.00 29.83 167 GLU A CA 1
ATOM 1270 C C . GLU A 1 167 ? -19.042 -13.160 -28.874 1.00 29.83 167 GLU A C 1
ATOM 1272 O O . GLU A 1 167 ? -20.105 -13.523 -29.375 1.00 29.83 167 GLU A O 1
ATOM 1277 N N . ALA A 1 168 ? -18.678 -11.878 -28.749 1.00 27.25 168 ALA A N 1
ATOM 1278 C CA . ALA A 1 168 ? -19.002 -10.722 -29.610 1.00 27.25 168 ALA A CA 1
ATOM 1279 C C . ALA A 1 168 ? -18.753 -9.446 -28.777 1.00 27.25 168 ALA A C 1
ATOM 1281 O O . ALA A 1 168 ? -19.087 -9.406 -27.600 1.00 27.25 168 ALA A O 1
ATOM 1282 N N . GLY A 1 169 ? -18.196 -8.343 -29.261 1.00 27.77 169 GLY A N 1
ATOM 1283 C CA . GLY A 1 169 ? -17.869 -7.926 -30.607 1.00 27.77 169 GLY A CA 1
ATOM 1284 C C . GLY A 1 169 ? -17.258 -6.518 -30.563 1.00 27.77 169 GLY A C 1
ATOM 1285 O O . GLY A 1 169 ? -17.271 -5.833 -29.541 1.00 27.77 169 GLY A O 1
ATOM 1286 N N . ASP A 1 170 ? -16.706 -6.170 -31.714 1.00 24.66 170 ASP A N 1
ATOM 1287 C CA . ASP A 1 170 ? -16.001 -4.966 -32.147 1.00 24.66 170 ASP A CA 1
ATOM 1288 C C . ASP A 1 170 ? -16.698 -3.615 -31.855 1.00 24.66 170 ASP A C 1
ATOM 1290 O O . ASP A 1 170 ? -17.927 -3.526 -31.830 1.00 24.66 170 ASP A O 1
ATOM 1294 N N . GLY A 1 171 ? -15.909 -2.539 -31.717 1.00 26.44 171 GLY A N 1
ATOM 1295 C CA . GLY A 1 171 ? -16.419 -1.162 -31.774 1.00 26.44 171 GLY A CA 1
ATOM 1296 C C . GLY A 1 171 ? -15.476 -0.086 -31.201 1.00 26.44 171 GLY A C 1
ATOM 1297 O O . GLY A 1 171 ? -15.276 -0.057 -29.988 1.00 26.44 171 GLY A O 1
ATOM 1298 N N . PRO A 1 172 ? -14.923 0.836 -32.019 1.00 41.59 172 PRO A N 1
ATOM 1299 C CA . PRO A 1 172 ? -13.853 1.758 -31.637 1.00 41.59 172 PRO A CA 1
ATOM 1300 C C . PRO A 1 172 ? -14.389 3.082 -31.073 1.00 41.59 172 PRO A C 1
ATOM 1302 O O . PRO A 1 172 ? -15.323 3.669 -31.617 1.00 41.59 172 PRO A O 1
ATOM 1305 N N . THR A 1 173 ? -13.739 3.632 -30.047 1.00 27.36 173 THR A N 1
ATOM 1306 C CA . THR A 1 173 ? -13.977 5.020 -29.616 1.00 27.36 173 THR A CA 1
ATOM 1307 C C . THR A 1 173 ? -12.703 5.839 -29.738 1.00 27.36 173 THR A C 1
ATOM 1309 O O . THR A 1 173 ? -11.791 5.746 -28.918 1.00 27.36 173 THR A O 1
ATOM 1312 N N . ALA A 1 174 ? -12.663 6.648 -30.793 1.00 30.50 174 ALA A N 1
ATOM 1313 C CA . ALA A 1 174 ? -11.706 7.719 -30.983 1.00 30.50 174 ALA A CA 1
ATOM 1314 C C . ALA A 1 174 ? -11.995 8.899 -30.038 1.00 30.50 174 ALA A C 1
ATOM 1316 O O . ALA A 1 174 ? -13.149 9.271 -29.835 1.00 30.50 174 ALA A O 1
ATOM 1317 N N . GLY A 1 175 ? -10.924 9.557 -29.586 1.00 30.55 175 GLY A N 1
ATOM 1318 C CA . GLY A 1 175 ? -10.904 11.016 -29.470 1.00 30.55 175 GLY A CA 1
ATOM 1319 C C . GLY A 1 175 ? -11.210 11.621 -28.102 1.00 30.55 175 GLY A C 1
ATOM 1320 O O . GLY A 1 175 ? -12.247 12.243 -27.908 1.00 30.55 175 GLY A O 1
ATOM 1321 N N . SER A 1 176 ? -10.225 11.578 -27.209 1.00 29.72 176 SER A N 1
ATOM 1322 C CA . SER A 1 176 ? -9.933 12.683 -26.288 1.00 29.72 176 SER A CA 1
ATOM 1323 C C . SER A 1 176 ? -8.457 12.589 -25.913 1.00 29.72 176 SER A C 1
ATOM 1325 O O . SER A 1 176 ? -8.078 11.865 -24.995 1.00 29.72 176 SER A O 1
ATOM 1327 N N . ALA A 1 177 ? -7.607 13.258 -26.696 1.00 41.91 177 ALA A N 1
ATOM 1328 C CA . ALA A 1 177 ? -6.188 13.402 -26.398 1.00 41.91 177 ALA A CA 1
ATOM 1329 C C . ALA A 1 177 ? -6.027 14.351 -25.201 1.00 41.91 177 ALA A C 1
ATOM 1331 O O . ALA A 1 177 ? -5.860 15.560 -25.350 1.00 41.91 177 ALA A O 1
ATOM 1332 N N . SER A 1 178 ? -6.136 13.783 -24.002 1.00 40.25 178 SER A N 1
ATOM 1333 C CA . SER A 1 178 ? -5.469 14.329 -22.823 1.00 40.25 178 SER A CA 1
ATOM 1334 C C . SER A 1 178 ? -3.974 14.048 -22.974 1.00 40.25 178 SER A C 1
ATOM 1336 O O . SER A 1 178 ? -3.642 12.962 -23.448 1.00 40.25 178 SER A O 1
ATOM 1338 N N . PRO A 1 179 ? -3.066 14.974 -22.619 1.00 48.81 179 PRO A N 1
ATOM 1339 C CA . PRO A 1 179 ? -1.640 14.678 -22.645 1.00 48.81 179 PRO A CA 1
ATOM 1340 C C . PRO A 1 179 ? -1.397 13.469 -21.743 1.00 48.81 179 PRO A C 1
ATOM 1342 O O . PRO A 1 179 ? -1.718 13.514 -20.554 1.00 48.81 179 PRO A O 1
ATOM 1345 N N . ASP A 1 180 ? -0.912 12.369 -22.324 1.00 55.38 180 ASP A N 1
ATOM 1346 C CA . ASP A 1 180 ? -0.613 11.155 -21.577 1.00 55.38 180 ASP A CA 1
ATOM 1347 C C . ASP A 1 180 ? 0.344 11.522 -20.430 1.00 55.38 180 ASP A C 1
ATOM 1349 O O . ASP A 1 180 ? 1.479 11.931 -20.695 1.00 55.38 180 ASP A O 1
ATOM 1353 N N . PRO A 1 181 ? -0.067 11.406 -19.152 1.00 61.59 181 PRO A N 1
ATOM 1354 C CA . PRO A 1 181 ? 0.742 11.882 -18.027 1.00 61.59 181 PRO A CA 1
ATOM 1355 C C . PRO A 1 181 ? 2.101 11.173 -17.971 1.00 61.59 181 PRO A C 1
ATOM 1357 O O . PRO A 1 181 ? 3.109 11.774 -17.612 1.00 61.59 181 PRO A O 1
ATOM 1360 N N . VAL A 1 182 ? 2.136 9.924 -18.440 1.00 67.12 182 VAL A N 1
ATOM 1361 C CA . VAL A 1 182 ? 3.338 9.094 -18.578 1.00 67.12 182 VAL A CA 1
ATOM 1362 C C . VAL A 1 182 ? 4.302 9.656 -19.633 1.00 67.12 182 VAL A C 1
ATOM 1364 O O . VAL A 1 182 ? 5.516 9.638 -19.444 1.00 67.12 182 VAL A O 1
ATOM 1367 N N . LYS A 1 1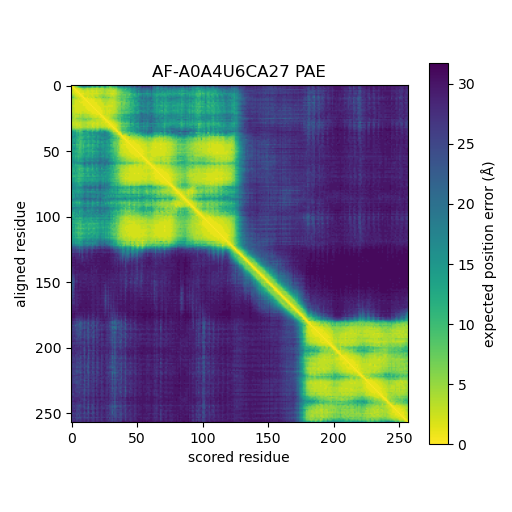83 ? 3.778 10.209 -20.733 1.00 73.88 183 LYS A N 1
ATOM 1368 C CA . LYS A 1 183 ? 4.575 10.791 -21.820 1.00 73.88 183 LYS A CA 1
ATOM 1369 C C . LYS A 1 183 ? 5.250 12.088 -21.375 1.00 73.88 183 LYS A C 1
ATOM 1371 O O . LYS A 1 183 ? 6.445 12.274 -21.598 1.00 73.88 183 LYS A O 1
ATOM 1376 N N . SER A 1 184 ? 4.513 12.956 -20.682 1.00 75.94 184 SER A N 1
ATOM 1377 C CA . SER A 1 184 ? 5.064 14.190 -20.106 1.00 75.94 184 SER A CA 1
ATOM 1378 C C . SER A 1 184 ? 6.091 13.917 -18.998 1.00 75.94 184 SER A C 1
ATOM 1380 O O . SER A 1 184 ? 7.028 14.696 -18.834 1.00 75.94 184 SER A O 1
ATOM 1382 N N . GLU A 1 185 ? 5.955 12.820 -18.248 1.00 78.62 185 GLU A N 1
ATOM 1383 C CA . GLU A 1 185 ? 6.962 12.380 -17.271 1.00 78.62 185 GLU A CA 1
ATOM 1384 C C . GLU A 1 185 ? 8.249 11.893 -17.955 1.00 78.62 185 GLU A C 1
ATOM 1386 O O . GLU A 1 185 ? 9.326 12.399 -17.634 1.00 78.62 185 GLU A O 1
ATOM 1391 N N . LEU A 1 186 ? 8.151 11.029 -18.971 1.00 80.44 186 LEU A N 1
ATOM 1392 C CA . LEU A 1 186 ? 9.311 10.552 -19.743 1.00 80.44 186 LEU A CA 1
ATOM 1393 C C . LEU A 1 186 ? 10.070 11.694 -20.436 1.00 80.44 186 LEU A C 1
ATOM 1395 O O . LEU A 1 186 ? 11.301 11.724 -20.445 1.00 80.44 186 LEU A O 1
ATOM 1399 N N . GLN A 1 187 ? 9.353 12.682 -20.974 1.00 80.00 187 GLN A N 1
ATOM 1400 C CA . GLN A 1 187 ? 9.964 13.864 -21.585 1.00 80.00 187 GLN A CA 1
ATOM 1401 C C . GLN A 1 187 ? 10.708 14.739 -20.561 1.00 80.00 187 GLN A C 1
ATOM 1403 O O . GLN A 1 187 ? 11.763 15.295 -20.880 1.00 80.00 187 GLN A O 1
ATOM 1408 N N . ARG A 1 188 ? 10.210 14.842 -19.319 1.00 82.06 188 ARG A N 1
ATOM 1409 C CA . ARG A 1 188 ? 10.905 15.544 -18.222 1.00 82.06 188 ARG A CA 1
ATOM 1410 C C . ARG A 1 188 ? 12.164 14.800 -17.787 1.00 82.06 188 ARG A C 1
ATOM 1412 O O . ARG A 1 188 ? 13.205 15.433 -17.621 1.00 82.06 188 ARG A O 1
ATOM 1419 N N . GLU A 1 189 ? 12.089 13.478 -17.659 1.00 82.38 189 GLU A N 1
ATOM 1420 C CA . GLU A 1 189 ? 13.244 12.643 -17.313 1.00 82.38 189 GLU A CA 1
ATOM 1421 C C . GLU A 1 189 ? 14.335 12.687 -18.391 1.00 82.38 189 GLU A C 1
ATOM 1423 O O . GLU A 1 189 ? 15.521 12.765 -18.064 1.00 82.38 189 GLU A O 1
ATOM 1428 N N . CYS A 1 190 ? 13.949 12.723 -19.670 1.00 83.00 190 CYS A N 1
ATOM 1429 C CA . CYS A 1 190 ? 14.868 12.900 -20.793 1.00 83.00 190 CYS A CA 1
ATOM 1430 C C . CYS A 1 190 ? 15.637 14.229 -20.698 1.00 83.00 190 CYS A C 1
ATOM 1432 O O . CYS A 1 190 ? 16.868 14.235 -20.781 1.00 83.00 190 CYS A O 1
ATOM 1434 N N . ILE A 1 191 ? 14.939 15.343 -20.436 1.00 84.50 191 ILE A N 1
ATOM 1435 C CA . ILE A 1 191 ? 15.568 16.661 -20.247 1.00 84.50 191 ILE A CA 1
ATOM 1436 C C . ILE A 1 191 ? 16.545 16.641 -19.065 1.00 84.50 191 ILE A C 1
ATOM 1438 O O . ILE A 1 191 ? 17.687 17.076 -19.208 1.00 84.50 191 ILE A O 1
ATOM 1442 N N . ASP A 1 192 ? 16.122 16.135 -17.905 1.00 82.38 192 ASP A N 1
ATOM 1443 C CA . ASP A 1 192 ? 16.945 16.163 -16.693 1.00 82.38 192 ASP A CA 1
ATOM 1444 C C . ASP A 1 192 ? 18.185 15.265 -16.816 1.00 82.38 192 ASP A C 1
ATOM 1446 O O . ASP A 1 192 ? 19.283 15.664 -16.416 1.00 82.38 192 ASP A O 1
ATOM 1450 N N . ASN A 1 193 ? 18.048 14.086 -17.426 1.00 84.75 193 ASN A N 1
ATOM 1451 C CA . ASN A 1 193 ? 19.165 13.174 -17.661 1.00 84.75 193 ASN A CA 1
ATOM 1452 C C . ASN A 1 193 ? 20.177 13.770 -18.657 1.00 84.75 193 ASN A C 1
ATOM 1454 O O . ASN A 1 193 ? 21.382 13.777 -18.397 1.00 84.75 193 ASN A O 1
ATOM 1458 N N . MET A 1 194 ? 19.702 14.360 -19.757 1.00 81.94 194 MET A N 1
ATOM 1459 C CA . MET A 1 194 ? 20.584 14.938 -20.774 1.00 81.94 194 MET A CA 1
ATOM 1460 C C . MET A 1 194 ? 21.288 16.220 -20.315 1.00 81.94 194 MET A C 1
ATOM 1462 O O . MET A 1 194 ? 22.476 16.394 -20.588 1.00 81.94 194 MET A O 1
ATOM 1466 N N . ILE A 1 195 ? 20.610 17.092 -19.561 1.00 83.62 195 ILE A N 1
ATOM 1467 C CA . ILE A 1 195 ? 21.242 18.288 -18.981 1.00 83.62 195 ILE A CA 1
ATOM 1468 C C . ILE A 1 195 ? 22.271 17.894 -17.919 1.00 83.62 195 ILE A C 1
ATOM 1470 O O . ILE A 1 195 ? 23.342 18.499 -17.843 1.00 83.62 195 ILE A O 1
ATOM 1474 N N . ARG A 1 196 ? 21.997 16.846 -17.135 1.00 82.50 196 ARG A N 1
ATOM 1475 C CA . ARG A 1 196 ? 22.968 16.298 -16.183 1.00 82.50 196 ARG A CA 1
ATOM 1476 C C . ARG A 1 196 ? 24.209 15.755 -16.891 1.00 82.50 196 ARG A C 1
ATOM 1478 O O . ARG A 1 196 ? 25.313 16.057 -16.453 1.00 82.50 196 ARG A O 1
ATOM 1485 N N . ALA A 1 197 ? 24.039 15.034 -18.000 1.00 81.88 197 ALA A N 1
ATOM 1486 C CA . ALA A 1 197 ? 25.150 14.561 -18.826 1.00 81.88 197 ALA A CA 1
ATOM 1487 C C . ALA A 1 197 ? 25.975 15.720 -19.426 1.00 81.88 197 ALA A C 1
ATOM 1489 O O . ALA A 1 197 ? 27.202 15.649 -19.467 1.00 81.88 197 ALA A O 1
ATOM 1490 N N . ALA A 1 198 ? 25.324 16.815 -19.833 1.00 77.44 198 ALA A N 1
ATOM 1491 C CA . ALA A 1 198 ? 25.996 18.010 -20.357 1.00 77.44 198 ALA A CA 1
ATOM 1492 C C . ALA A 1 198 ? 26.706 18.850 -19.271 1.00 77.44 198 ALA A C 1
ATOM 1494 O O . ALA A 1 198 ? 27.646 19.590 -19.568 1.00 77.44 198 ALA A O 1
ATOM 1495 N N . THR A 1 199 ? 26.287 18.724 -18.009 1.00 78.81 199 THR A N 1
ATOM 1496 C CA . THR A 1 199 ? 26.826 19.483 -16.861 1.00 78.81 199 THR A CA 1
ATOM 1497 C C . THR A 1 199 ? 27.824 18.661 -16.031 1.00 78.81 199 THR A C 1
ATOM 1499 O O . THR A 1 199 ? 28.215 19.070 -14.941 1.00 78.81 199 THR A O 1
ATOM 1502 N N . ASP A 1 200 ? 28.269 17.506 -16.535 1.00 79.50 200 ASP A N 1
ATOM 1503 C CA . ASP A 1 200 ? 29.221 16.648 -15.826 1.00 79.50 200 ASP A CA 1
ATOM 1504 C C . ASP A 1 200 ? 30.555 17.373 -15.546 1.00 79.50 200 ASP A C 1
ATOM 1506 O O . ASP A 1 200 ? 30.993 18.248 -16.305 1.00 79.50 200 ASP A O 1
ATOM 1510 N N . ALA A 1 201 ? 31.214 17.030 -14.439 1.00 71.44 201 ALA A N 1
ATOM 1511 C CA . ALA A 1 201 ? 32.470 17.654 -14.028 1.00 71.44 201 ALA A CA 1
ATOM 1512 C C . ALA A 1 201 ? 33.592 17.441 -15.064 1.00 71.44 201 ALA A C 1
ATOM 1514 O O . ALA A 1 201 ? 34.456 18.306 -15.220 1.00 71.44 201 ALA A O 1
ATOM 1515 N N . ASP A 1 202 ? 33.557 16.333 -15.809 1.00 78.25 202 ASP A N 1
ATOM 1516 C CA . ASP A 1 202 ? 34.590 15.966 -16.775 1.00 78.25 202 ASP A CA 1
ATOM 1517 C C . ASP A 1 202 ? 34.244 16.434 -18.199 1.00 78.25 202 ASP A C 1
ATOM 1519 O O . ASP A 1 202 ? 33.448 15.817 -18.910 1.00 78.25 202 ASP A O 1
ATOM 1523 N N . LYS A 1 203 ? 34.881 17.527 -18.645 1.00 74.06 203 LYS A N 1
ATOM 1524 C CA . LYS A 1 203 ? 34.645 18.135 -19.967 1.00 74.06 203 LYS A CA 1
ATOM 1525 C C . LYS A 1 203 ? 34.867 17.163 -21.128 1.00 74.06 203 LYS A C 1
ATOM 1527 O O . LYS A 1 203 ? 34.121 17.231 -22.100 1.00 74.06 203 LYS A O 1
ATOM 1532 N N . ALA A 1 204 ? 35.847 16.265 -21.024 1.00 74.94 204 ALA A N 1
ATOM 1533 C CA . ALA A 1 204 ? 36.164 15.318 -22.092 1.00 74.94 204 ALA A CA 1
ATOM 1534 C C . ALA A 1 204 ? 35.081 14.239 -22.254 1.00 74.94 204 ALA A C 1
ATOM 1536 O O . ALA A 1 204 ? 34.907 13.701 -23.343 1.00 74.94 204 ALA A O 1
ATOM 1537 N N . LYS A 1 205 ? 34.329 13.950 -21.185 1.00 80.38 205 LYS A N 1
ATOM 1538 C CA . LYS A 1 205 ? 33.272 12.931 -21.185 1.00 80.38 205 LYS A CA 1
ATOM 1539 C C . LYS A 1 205 ? 31.891 13.484 -21.517 1.00 80.38 205 LYS A C 1
ATOM 1541 O O . LYS A 1 205 ? 31.014 12.702 -21.863 1.00 80.38 205 LYS A O 1
ATOM 1546 N N . ARG A 1 206 ? 31.670 14.801 -21.449 1.00 80.81 206 ARG A N 1
ATOM 1547 C CA . ARG A 1 206 ? 30.355 15.420 -21.713 1.00 80.81 206 ARG A CA 1
ATOM 1548 C C . ARG A 1 206 ? 29.804 15.063 -23.090 1.00 80.81 206 ARG A C 1
ATOM 1550 O O . ARG A 1 206 ? 28.659 14.641 -23.187 1.00 80.81 206 ARG A O 1
ATOM 1557 N N . GLU A 1 207 ? 30.607 15.186 -24.145 1.00 79.25 207 GLU A N 1
ATOM 1558 C CA . GLU A 1 207 ? 30.163 14.886 -25.517 1.00 79.25 207 GLU A CA 1
ATOM 1559 C C . GLU A 1 207 ? 29.816 13.404 -25.698 1.00 79.25 207 GLU A C 1
ATOM 1561 O O . GLU A 1 207 ? 28.791 13.065 -26.296 1.00 79.25 207 GLU A O 1
ATOM 1566 N N . GLU A 1 208 ? 30.633 12.517 -25.123 1.00 84.12 208 GLU A N 1
ATOM 1567 C CA . GLU A 1 208 ? 30.408 11.072 -25.147 1.00 84.12 208 GLU A CA 1
ATOM 1568 C C . GLU A 1 208 ? 29.146 10.692 -24.356 1.00 84.12 208 GLU A C 1
ATOM 1570 O O . GLU A 1 208 ? 28.305 9.936 -24.845 1.00 84.12 208 GLU A O 1
ATOM 1575 N N . LEU A 1 209 ? 28.964 11.260 -23.160 1.00 81.62 209 LEU A N 1
ATOM 1576 C CA . LEU A 1 209 ? 27.807 11.016 -22.299 1.00 81.62 209 LEU A CA 1
ATOM 1577 C C . LEU A 1 209 ? 26.512 11.556 -22.908 1.00 81.62 209 LEU A C 1
ATOM 1579 O O . LEU A 1 209 ? 25.498 10.863 -22.869 1.00 81.62 209 LEU A O 1
ATOM 1583 N N . VAL A 1 210 ? 26.535 12.747 -23.510 1.00 84.25 210 VAL A N 1
ATOM 1584 C CA . VAL A 1 210 ? 25.368 13.341 -24.182 1.00 84.25 210 VAL A CA 1
ATOM 1585 C C . VAL A 1 210 ? 24.997 12.538 -25.436 1.00 84.25 210 VAL A C 1
ATOM 1587 O O . VAL A 1 210 ? 23.817 12.280 -25.667 1.00 84.25 210 VAL A O 1
ATOM 1590 N N . SER A 1 211 ? 25.980 12.040 -26.196 1.00 84.62 211 SER A N 1
ATOM 1591 C CA . SER A 1 211 ? 25.749 11.159 -27.357 1.00 84.62 211 SER A CA 1
ATOM 1592 C C . SER A 1 211 ? 25.209 9.781 -26.953 1.00 84.62 211 SER A C 1
ATOM 1594 O O . SER A 1 211 ? 24.297 9.234 -27.581 1.00 84.62 211 SER A O 1
ATOM 1596 N N . LYS A 1 212 ? 25.726 9.220 -25.857 1.00 86.19 212 LYS A N 1
ATOM 1597 C CA . LYS A 1 212 ? 25.232 7.965 -25.282 1.00 86.19 212 LYS A CA 1
ATOM 1598 C C . LYS A 1 212 ? 23.816 8.116 -24.722 1.00 86.19 212 LYS A C 1
ATOM 1600 O O . LYS A 1 212 ? 22.982 7.242 -24.936 1.00 86.19 212 LYS A O 1
ATOM 1605 N N . ALA A 1 213 ? 23.520 9.232 -24.058 1.00 83.56 213 ALA A N 1
ATOM 1606 C CA . ALA A 1 213 ? 22.176 9.546 -23.584 1.00 83.56 213 ALA A CA 1
ATOM 1607 C C . ALA A 1 213 ? 21.199 9.720 -24.757 1.00 83.56 213 ALA A C 1
ATOM 1609 O O . ALA A 1 213 ? 20.101 9.177 -24.711 1.00 83.56 213 ALA A O 1
ATOM 1610 N N . TYR A 1 214 ? 21.606 10.390 -25.838 1.00 84.25 214 TYR A N 1
ATOM 1611 C CA . TYR A 1 214 ? 20.784 10.563 -27.039 1.00 84.25 214 TYR A CA 1
ATOM 1612 C C . TYR A 1 214 ? 20.376 9.233 -27.680 1.00 84.25 214 TYR A C 1
ATOM 1614 O O . TYR A 1 214 ? 19.199 9.002 -27.944 1.00 84.25 214 TYR A O 1
ATOM 1622 N N . THR A 1 215 ? 21.336 8.327 -27.880 1.00 85.56 215 THR A N 1
ATOM 1623 C CA . THR A 1 215 ? 21.059 6.999 -28.455 1.00 85.56 215 THR A CA 1
ATOM 1624 C C . THR A 1 215 ? 20.192 6.128 -27.545 1.00 85.56 215 THR A C 1
ATOM 1626 O O . THR A 1 215 ? 19.348 5.384 -28.042 1.00 85.56 215 THR A O 1
ATOM 1629 N N . ALA A 1 216 ? 20.347 6.246 -26.222 1.00 85.25 216 ALA A N 1
ATOM 1630 C CA . ALA A 1 216 ? 19.476 5.576 -25.261 1.00 85.25 216 ALA A CA 1
ATOM 1631 C C . ALA A 1 216 ? 18.040 6.126 -25.312 1.00 85.25 216 ALA A C 1
ATOM 1633 O O . ALA A 1 216 ? 17.092 5.353 -25.412 1.00 85.25 216 ALA A O 1
ATOM 1634 N N . TRP A 1 217 ? 17.870 7.450 -25.325 1.00 85.06 217 TRP A N 1
ATOM 1635 C CA . TRP A 1 217 ? 16.548 8.082 -25.333 1.00 85.06 217 TRP A CA 1
ATOM 1636 C C . TRP A 1 217 ? 15.808 7.954 -26.667 1.00 85.06 217 TRP A C 1
ATOM 1638 O O . TRP A 1 217 ? 14.587 7.861 -26.657 1.00 85.06 217 TRP A O 1
ATOM 1648 N N . LEU A 1 218 ? 16.511 7.845 -27.798 1.00 84.50 218 LEU A N 1
ATOM 1649 C CA . LEU A 1 218 ? 15.895 7.472 -29.079 1.00 84.50 218 LEU A CA 1
ATOM 1650 C C . LEU A 1 218 ? 15.263 6.073 -29.053 1.00 84.50 218 LEU A C 1
ATOM 1652 O O . LEU A 1 218 ? 14.304 5.817 -29.776 1.00 84.50 218 LEU A O 1
ATOM 1656 N N . LYS A 1 219 ? 15.804 5.159 -28.239 1.00 83.31 219 LYS A N 1
ATOM 1657 C CA . LYS A 1 219 ? 15.270 3.802 -28.086 1.00 83.31 219 LYS A CA 1
ATOM 1658 C C . LYS A 1 219 ? 14.061 3.757 -27.147 1.00 83.31 219 LYS A C 1
ATOM 1660 O O . LYS A 1 219 ? 13.162 2.955 -27.370 1.00 83.31 219 LYS A O 1
ATOM 1665 N N . GLU A 1 220 ? 14.058 4.598 -26.115 1.00 81.06 220 GLU A N 1
ATOM 1666 C CA . GLU A 1 220 ? 12.977 4.693 -25.121 1.00 81.06 220 GLU A CA 1
ATOM 1667 C C . GLU A 1 220 ? 11.783 5.533 -25.617 1.00 81.06 220 GLU A C 1
ATOM 1669 O O . GLU A 1 220 ? 10.648 5.276 -25.226 1.00 81.06 220 GLU A O 1
ATOM 1674 N N . LEU A 1 221 ? 12.014 6.513 -26.501 1.00 80.00 221 LEU A N 1
ATOM 1675 C CA . LEU A 1 221 ? 10.989 7.401 -27.070 1.00 80.00 221 LEU A CA 1
ATOM 1676 C C . LEU A 1 221 ? 11.022 7.384 -28.614 1.00 80.00 221 LEU A C 1
ATOM 1678 O O . LEU A 1 221 ? 11.408 8.383 -29.229 1.00 80.00 221 LEU A O 1
ATOM 1682 N N . PRO A 1 222 ? 10.606 6.280 -29.267 1.00 74.12 222 PRO A N 1
ATOM 1683 C CA . PRO A 1 222 ? 10.579 6.200 -30.729 1.00 74.12 222 PRO A CA 1
ATOM 1684 C C . PRO A 1 222 ? 9.543 7.148 -31.359 1.00 74.12 222 PRO A C 1
ATOM 1686 O O . PRO A 1 222 ? 9.756 7.639 -32.464 1.00 74.12 222 PRO A O 1
ATOM 1689 N N . ASP A 1 223 ? 8.454 7.457 -30.649 1.00 75.94 223 ASP A N 1
ATOM 1690 C CA . ASP A 1 223 ? 7.367 8.309 -31.153 1.00 75.94 223 ASP A CA 1
ATOM 1691 C C . ASP A 1 223 ? 7.679 9.822 -31.099 1.00 75.94 223 ASP A C 1
ATOM 1693 O O . ASP A 1 223 ? 6.998 10.613 -31.752 1.00 75.94 223 ASP A O 1
ATOM 1697 N N . ASP A 1 224 ? 8.716 10.246 -30.359 1.00 76.88 224 ASP A N 1
ATOM 1698 C CA . ASP A 1 224 ? 9.083 11.660 -30.153 1.00 76.88 224 ASP A CA 1
ATOM 1699 C C . ASP A 1 224 ? 10.547 11.976 -30.543 1.00 76.88 224 ASP A C 1
ATOM 1701 O O . ASP A 1 224 ? 11.204 12.840 -29.948 1.00 76.88 224 ASP A O 1
ATOM 1705 N N . GLU A 1 225 ? 11.059 11.344 -31.601 1.00 80.94 225 GLU A N 1
ATOM 1706 C CA . GLU A 1 225 ? 12.360 11.669 -32.212 1.00 80.94 225 GLU A CA 1
ATOM 1707 C C . GLU A 1 225 ? 12.642 13.190 -32.363 1.00 80.94 225 GLU A C 1
ATOM 1709 O O . GLU A 1 225 ? 13.724 13.643 -31.957 1.00 80.94 225 GLU A O 1
ATOM 1714 N N . PRO A 1 226 ? 11.714 14.040 -32.870 1.00 82.19 226 PRO A N 1
ATOM 1715 C CA . PRO A 1 226 ? 11.989 15.471 -33.041 1.00 82.19 226 PRO A CA 1
ATOM 1716 C C . PRO A 1 226 ? 12.161 16.230 -31.717 1.00 82.19 226 PRO A C 1
ATOM 1718 O O . PRO A 1 226 ? 12.787 17.295 -31.694 1.00 82.19 226 PRO A O 1
ATOM 1721 N N . PHE A 1 227 ? 11.612 15.716 -30.614 1.00 82.75 227 PHE A N 1
ATOM 1722 C CA . PHE A 1 227 ? 11.789 16.294 -29.286 1.00 82.75 227 PHE A CA 1
ATOM 1723 C C . PHE A 1 227 ? 13.165 15.937 -28.722 1.00 82.75 227 PHE A C 1
ATOM 1725 O O . PHE A 1 227 ? 13.917 16.838 -28.345 1.00 82.75 227 PHE A O 1
ATOM 1732 N N . VAL A 1 228 ? 13.537 14.654 -28.757 1.00 83.81 228 VAL A N 1
ATOM 1733 C CA . VAL A 1 228 ? 14.835 14.160 -28.264 1.00 83.81 228 VAL A CA 1
ATOM 1734 C C . VAL A 1 228 ? 15.992 14.839 -29.006 1.00 83.81 228 VAL A C 1
ATOM 1736 O O . VAL A 1 228 ? 16.953 15.298 -28.386 1.00 83.81 228 VAL A O 1
ATOM 1739 N N . LYS A 1 229 ? 15.866 15.026 -30.326 1.00 85.56 229 LYS A N 1
ATOM 1740 C CA . LYS A 1 229 ? 16.851 15.759 -31.134 1.00 85.56 229 LYS A CA 1
ATOM 1741 C C . LYS A 1 229 ? 16.995 17.229 -30.725 1.00 85.56 229 LYS A C 1
ATOM 1743 O O . LYS A 1 229 ? 18.107 17.745 -30.654 1.00 85.56 229 LYS A O 1
ATOM 1748 N N . ARG A 1 230 ? 15.893 17.907 -30.390 1.00 85.00 230 ARG A N 1
ATOM 1749 C CA . ARG A 1 230 ? 15.916 19.304 -29.919 1.00 85.00 230 ARG A CA 1
ATOM 1750 C C . ARG A 1 230 ? 16.585 19.437 -28.549 1.00 85.00 230 ARG A C 1
ATOM 1752 O O . ARG A 1 230 ? 17.331 20.393 -28.320 1.00 85.00 230 ARG A O 1
ATOM 1759 N N . VAL A 1 231 ? 16.322 18.494 -27.643 1.00 84.56 231 VAL A N 1
ATOM 1760 C CA . VAL A 1 231 ? 16.993 18.426 -26.335 1.00 84.56 231 VAL A CA 1
ATOM 1761 C C . VAL A 1 231 ? 18.490 18.173 -26.537 1.00 84.56 231 VAL A C 1
ATOM 1763 O O . VAL A 1 231 ? 19.303 18.854 -25.917 1.00 84.56 231 VAL A O 1
ATOM 1766 N N . PHE A 1 232 ? 18.864 17.292 -27.469 1.00 85.44 232 PHE A N 1
ATOM 1767 C CA . PHE A 1 232 ? 20.258 16.992 -27.815 1.00 85.44 232 PHE A CA 1
ATOM 1768 C C . PHE A 1 232 ? 21.014 18.196 -28.363 1.00 85.44 232 PHE A C 1
ATOM 1770 O O . PHE A 1 232 ? 22.048 18.555 -27.813 1.00 85.44 232 PHE A O 1
ATOM 1777 N N . GLU A 1 233 ? 20.474 18.881 -29.371 1.00 86.06 233 GLU A N 1
ATOM 1778 C CA . GLU A 1 233 ? 21.093 20.088 -29.936 1.00 86.06 233 GLU A CA 1
ATOM 1779 C C . GLU A 1 233 ? 21.282 21.186 -28.883 1.00 86.06 233 GLU A C 1
ATOM 1781 O O . GLU A 1 233 ? 22.286 21.899 -28.886 1.00 86.06 233 GLU A O 1
ATOM 1786 N N . THR A 1 234 ? 20.328 21.309 -27.957 1.00 83.38 234 THR A N 1
ATOM 1787 C CA . THR A 1 234 ? 20.441 22.240 -26.832 1.00 83.38 234 THR A CA 1
ATOM 1788 C C . THR A 1 234 ? 21.564 21.800 -25.894 1.00 83.38 234 THR A C 1
ATOM 1790 O O . THR A 1 234 ? 22.430 22.606 -25.575 1.00 83.38 234 THR A O 1
ATOM 1793 N N . CYS A 1 235 ? 21.620 20.518 -25.524 1.00 80.56 235 CYS A N 1
ATOM 1794 C CA . CYS A 1 235 ? 22.667 19.970 -24.662 1.00 80.56 235 CYS A CA 1
ATOM 1795 C C . CYS A 1 235 ? 24.067 20.070 -25.284 1.00 80.56 235 CYS A C 1
ATOM 1797 O O . CYS A 1 235 ? 25.002 20.398 -24.565 1.00 80.56 235 CYS A O 1
ATOM 1799 N N . CYS A 1 236 ? 24.224 19.889 -26.599 1.00 80.44 236 CYS A N 1
ATOM 1800 C CA . CYS A 1 236 ? 25.496 20.116 -27.293 1.00 80.44 236 CYS A CA 1
ATOM 1801 C C . CYS A 1 236 ? 25.992 21.560 -27.130 1.00 80.44 236 CYS A C 1
ATOM 1803 O O . CYS A 1 236 ? 27.170 21.768 -26.865 1.00 80.44 236 CYS A O 1
ATOM 1805 N N . ARG A 1 237 ? 25.097 22.559 -27.193 1.00 80.81 237 ARG A N 1
ATOM 1806 C CA . ARG A 1 237 ? 25.463 23.963 -26.920 1.00 80.81 237 ARG A CA 1
ATOM 1807 C C . ARG A 1 237 ? 25.856 24.190 -25.456 1.00 80.81 237 ARG A C 1
ATOM 1809 O O . ARG A 1 237 ? 26.744 24.990 -25.184 1.00 80.81 237 ARG A O 1
ATOM 1816 N N . LEU A 1 238 ? 25.239 23.467 -24.517 1.00 79.31 238 LEU A N 1
ATOM 1817 C CA . LEU A 1 238 ? 25.601 23.528 -23.092 1.00 79.31 238 LEU A CA 1
ATOM 1818 C C . LEU A 1 238 ? 26.975 22.913 -22.786 1.00 79.31 238 LEU A C 1
ATOM 1820 O O . LEU A 1 238 ? 27.597 23.292 -21.794 1.00 79.31 238 LEU A O 1
ATOM 1824 N N . VAL A 1 239 ? 27.451 21.963 -23.599 1.00 77.25 239 VAL A N 1
ATOM 1825 C CA . VAL A 1 239 ? 28.803 21.400 -23.437 1.00 77.25 239 VAL A CA 1
ATOM 1826 C C . VAL A 1 239 ? 29.873 22.480 -23.649 1.00 77.25 239 VAL A C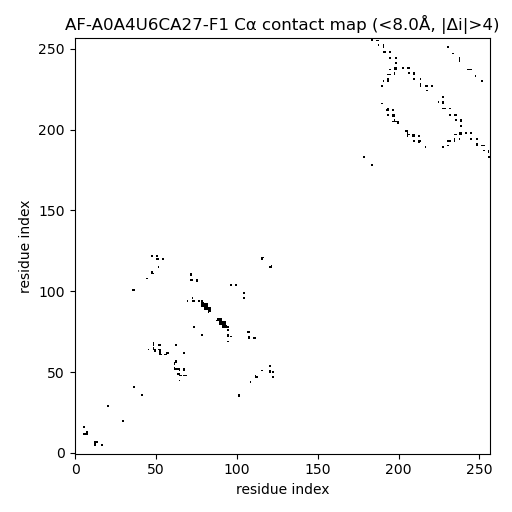 1
ATOM 1828 O O . VAL A 1 239 ? 30.901 22.468 -22.962 1.00 77.25 239 VAL A O 1
ATOM 1831 N N . GLU A 1 240 ? 29.608 23.428 -24.552 1.00 74.81 240 GLU A N 1
ATOM 1832 C CA . GLU A 1 240 ? 30.470 24.577 -24.842 1.00 74.81 240 GLU A CA 1
ATOM 1833 C C . GLU A 1 240 ? 30.301 25.711 -23.817 1.00 74.81 240 GLU A C 1
ATOM 1835 O O . GLU A 1 240 ? 31.306 26.234 -23.328 1.00 74.81 240 GLU A O 1
ATOM 1840 N N . ASP A 1 241 ? 29.058 26.055 -23.449 1.00 77.19 241 ASP A N 1
ATOM 1841 C CA . ASP A 1 241 ? 28.732 27.121 -22.490 1.00 77.19 241 ASP A CA 1
ATOM 1842 C C . ASP A 1 241 ? 27.727 26.662 -21.415 1.00 77.19 241 ASP A C 1
ATOM 1844 O O . ASP A 1 241 ? 26.516 26.573 -21.632 1.00 77.19 241 ASP A O 1
ATOM 1848 N N . GLN A 1 242 ? 28.240 26.415 -20.207 1.00 73.06 242 GLN A N 1
ATOM 1849 C CA . GLN A 1 242 ? 27.452 25.932 -19.068 1.00 73.06 242 GLN A CA 1
ATOM 1850 C C . GLN A 1 242 ? 26.637 27.033 -18.376 1.00 73.06 242 GLN A C 1
ATOM 1852 O O . GLN A 1 242 ? 25.758 26.726 -17.569 1.00 73.06 242 GLN A O 1
ATOM 1857 N N . SER A 1 243 ? 26.894 28.311 -18.683 1.00 73.69 243 SER A N 1
ATOM 1858 C CA . SER A 1 243 ? 26.218 29.441 -18.031 1.00 73.69 243 SER A CA 1
ATOM 1859 C C . SER A 1 243 ? 24.711 29.479 -18.313 1.00 73.69 243 SER A C 1
ATOM 1861 O O . SER A 1 243 ? 23.941 30.033 -17.531 1.00 73.69 243 SER A O 1
ATOM 1863 N N . GLN A 1 244 ? 24.274 28.837 -19.400 1.00 74.44 244 GLN A N 1
ATOM 1864 C CA . GLN A 1 244 ? 22.880 28.804 -19.842 1.00 74.44 244 GLN A CA 1
ATOM 1865 C C . GLN A 1 244 ? 22.123 27.539 -19.410 1.00 74.44 244 GLN A C 1
ATOM 1867 O O . GLN A 1 244 ? 20.998 27.323 -19.865 1.00 74.44 244 GLN A O 1
ATOM 1872 N N . ALA A 1 245 ? 22.694 26.702 -18.534 1.00 73.38 245 ALA A N 1
ATOM 1873 C CA . ALA A 1 245 ? 22.118 25.401 -18.195 1.00 73.38 245 ALA A CA 1
ATOM 1874 C C . ALA A 1 245 ? 20.716 25.482 -17.567 1.00 73.38 245 ALA A C 1
ATOM 1876 O O . ALA A 1 245 ? 19.793 24.781 -17.990 1.00 73.38 245 ALA A O 1
ATOM 1877 N N . GLU A 1 246 ? 20.519 26.385 -16.605 1.00 75.31 246 GLU A N 1
ATOM 1878 C CA . GLU A 1 246 ? 19.223 26.567 -15.940 1.00 75.31 246 GLU A CA 1
ATOM 1879 C C . GLU A 1 246 ? 18.180 27.221 -16.858 1.00 75.31 246 GLU A C 1
ATOM 1881 O O . GLU A 1 246 ? 17.013 26.814 -16.876 1.00 75.31 246 GLU A O 1
ATOM 1886 N N . THR A 1 247 ? 18.599 28.188 -17.679 1.00 81.56 247 THR A N 1
ATOM 1887 C CA . THR A 1 247 ? 17.740 28.844 -18.677 1.00 81.56 247 THR A CA 1
ATOM 1888 C C . THR A 1 247 ? 17.259 27.843 -19.728 1.00 81.56 247 THR A C 1
ATOM 1890 O O . THR A 1 247 ? 16.070 27.803 -20.054 1.00 81.56 247 THR A O 1
ATOM 1893 N N . ALA A 1 248 ? 18.161 26.990 -20.221 1.00 79.06 248 ALA A N 1
ATOM 1894 C CA . ALA A 1 248 ? 17.848 25.936 -21.177 1.00 79.06 248 ALA A CA 1
ATOM 1895 C C . ALA A 1 248 ? 16.906 24.882 -20.584 1.00 79.06 248 ALA A C 1
ATOM 1897 O O . ALA A 1 248 ? 15.937 24.497 -21.240 1.00 79.06 248 ALA A O 1
ATOM 1898 N N . ARG A 1 249 ? 17.117 24.478 -19.322 1.00 79.62 249 ARG A N 1
ATOM 1899 C CA . ARG A 1 249 ? 16.205 23.574 -18.602 1.00 79.62 249 ARG A CA 1
ATOM 1900 C C . ARG A 1 249 ? 14.793 24.142 -18.541 1.00 79.62 249 ARG A C 1
ATOM 1902 O O . ARG A 1 249 ? 13.839 23.464 -18.913 1.00 79.62 249 ARG A O 1
ATOM 1909 N N . LYS A 1 250 ? 14.661 25.407 -18.135 1.00 81.56 250 LYS A N 1
ATOM 1910 C CA . LYS A 1 250 ? 13.365 26.091 -18.039 1.00 81.56 250 LYS A CA 1
ATOM 1911 C C . LYS A 1 250 ? 12.673 26.210 -19.401 1.00 81.56 250 LYS A C 1
ATOM 1913 O O . LYS A 1 250 ? 11.467 25.996 -19.490 1.00 81.56 250 LYS A O 1
ATOM 1918 N N . TYR A 1 251 ? 13.430 26.503 -20.461 1.00 81.94 251 TYR A N 1
ATOM 1919 C CA . TYR A 1 251 ? 12.913 26.572 -21.831 1.00 81.94 251 TYR A CA 1
ATOM 1920 C C . TYR A 1 251 ? 12.419 25.213 -22.346 1.00 81.94 251 TYR A C 1
ATOM 1922 O O . TYR A 1 251 ? 11.354 25.138 -22.958 1.00 81.94 251 TYR A O 1
ATOM 1930 N N . LEU A 1 252 ? 13.169 24.138 -22.090 1.00 82.00 252 LEU A N 1
ATOM 1931 C CA . LEU A 1 252 ? 12.800 22.789 -22.518 1.00 82.00 252 LEU A CA 1
ATOM 1932 C C . LEU A 1 252 ? 11.606 22.251 -21.722 1.00 82.00 252 LEU A C 1
ATOM 1934 O O . LEU A 1 252 ? 10.680 21.718 -22.326 1.00 82.00 252 LEU A O 1
ATOM 1938 N N . MET A 1 253 ? 11.558 22.473 -20.403 1.00 79.12 253 MET A N 1
ATOM 1939 C CA . MET A 1 253 ? 10.420 22.070 -19.564 1.00 79.12 253 MET A CA 1
ATOM 1940 C C . MET A 1 253 ? 9.117 22.784 -19.944 1.00 79.12 253 MET A C 1
ATOM 1942 O O . MET A 1 253 ? 8.051 22.177 -19.881 1.00 79.12 253 MET A O 1
ATOM 1946 N N . ALA A 1 254 ? 9.187 24.037 -20.402 1.00 81.56 254 ALA A N 1
ATOM 1947 C CA . ALA A 1 254 ? 8.020 24.769 -20.897 1.00 81.56 254 ALA A CA 1
ATOM 1948 C C . ALA A 1 254 ? 7.424 24.179 -22.192 1.00 81.56 254 ALA A C 1
ATOM 1950 O O . ALA A 1 254 ? 6.291 24.501 -22.535 1.00 81.56 254 ALA A O 1
ATOM 1951 N N . LYS A 1 255 ? 8.167 23.325 -22.912 1.00 76.94 255 LYS A N 1
ATOM 1952 C CA . LYS A 1 255 ? 7.706 22.645 -24.135 1.00 76.94 255 LYS A CA 1
ATOM 1953 C C . LYS A 1 255 ? 7.176 21.224 -23.909 1.00 76.94 255 LYS A C 1
ATOM 1955 O O . LYS A 1 255 ? 6.832 20.572 -24.887 1.00 76.94 255 LYS A O 1
ATOM 1960 N N . VAL A 1 256 ? 7.129 20.763 -22.657 1.00 73.62 256 VAL A N 1
ATOM 1961 C CA . VAL A 1 256 ? 6.589 19.447 -22.248 1.00 73.62 256 VAL A CA 1
ATOM 1962 C C . VAL A 1 256 ? 5.118 19.543 -21.785 1.00 73.62 256 VAL A C 1
ATOM 1964 O O . VAL A 1 256 ? 4.529 18.550 -21.361 1.00 73.62 256 VAL A O 1
ATOM 1967 N N . ALA A 1 257 ? 4.532 20.747 -21.830 1.00 51.00 257 ALA A N 1
ATOM 1968 C CA . ALA A 1 257 ? 3.149 21.032 -21.440 1.00 51.00 257 ALA A CA 1
ATOM 1969 C C . ALA A 1 257 ? 2.144 20.758 -22.566 1.00 51.00 257 ALA A C 1
ATOM 1971 O O . ALA A 1 257 ? 2.466 21.091 -23.731 1.00 51.00 257 ALA A O 1
#

Solvent-accessible surface area (backbone atoms only — not comparable to full-atom values): 16851 Å² total; per-residue (Å²): 139,91,82,86,85,84,76,77,84,52,69,70,42,51,54,50,50,52,52,50,63,72,70,52,62,93,90,70,83,87,83,89,73,81,73,91,58,60,70,64,62,55,50,51,51,52,52,54,33,42,54,46,30,72,74,45,71,55,96,88,40,71,48,55,38,72,55,49,52,46,53,53,41,51,71,74,40,89,60,49,71,41,81,40,95,53,93,91,41,73,41,80,42,85,72,61,72,88,76,52,52,74,65,59,49,50,55,50,51,50,52,52,49,52,55,30,53,78,70,71,52,82,76,85,65,91,81,79,82,90,83,78,86,82,91,84,89,85,85,84,88,80,90,82,86,82,88,85,83,85,86,87,84,90,84,87,88,85,88,88,85,83,89,80,89,83,90,85,81,89,85,89,84,84,89,77,90,65,83,55,67,68,56,43,48,53,53,51,51,51,51,55,52,37,48,50,30,27,65,44,93,50,72,85,49,17,65,57,42,36,51,51,46,47,60,51,47,48,70,76,36,69,91,45,50,77,56,56,52,52,52,46,59,51,30,59,52,26,58,77,44,63,89,50,49,68,61,50,50,55,58,55,57,67,69,58,113